Protein AF-A0A225VPN5-F1 (afdb_monomer)

Structure (mmCIF, N/CA/C/O backbone):
data_AF-A0A225VPN5-F1
#
_entry.id   AF-A0A225VPN5-F1
#
loop_
_atom_site.group_PDB
_atom_site.id
_atom_site.type_symbol
_atom_site.label_atom_id
_atom_site.label_alt_id
_atom_site.label_comp_id
_atom_site.label_asym_id
_atom_site.label_entity_id
_atom_site.label_seq_id
_atom_site.pdbx_PDB_ins_code
_atom_site.Cartn_x
_atom_site.Cartn_y
_atom_site.Cartn_z
_atom_site.occupancy
_atom_site.B_iso_or_equiv
_atom_site.auth_seq_id
_atom_site.auth_comp_id
_atom_site.auth_asym_id
_atom_site.auth_atom_id
_atom_site.pdbx_PDB_model_num
ATOM 1 N N . MET A 1 1 ? -68.901 22.346 35.281 1.00 54.69 1 MET A N 1
ATOM 2 C CA . MET A 1 1 ? -67.546 22.766 35.721 1.00 54.69 1 MET A CA 1
ATOM 3 C C . MET A 1 1 ? -66.716 21.660 36.429 1.00 54.69 1 MET A C 1
ATOM 5 O O . MET A 1 1 ? -65.738 21.981 37.099 1.00 54.69 1 MET A O 1
ATOM 9 N N . ASN A 1 2 ? -67.045 20.359 36.283 1.00 67.38 2 ASN A N 1
ATOM 10 C CA . ASN A 1 2 ? -66.420 19.258 37.059 1.00 67.38 2 ASN A CA 1
ATOM 11 C C . ASN A 1 2 ? -65.664 18.201 36.226 1.00 67.38 2 ASN A C 1
ATOM 13 O O . ASN A 1 2 ? -64.978 17.362 36.797 1.00 67.38 2 ASN A O 1
ATOM 17 N N . ARG A 1 3 ? -65.764 18.232 34.888 1.00 73.19 3 ARG A N 1
ATOM 18 C CA . ARG A 1 3 ? -65.155 17.217 34.005 1.00 73.19 3 ARG A CA 1
ATOM 19 C C . ARG A 1 3 ? -63.634 17.348 33.899 1.00 73.19 3 ARG A C 1
ATOM 21 O O . ARG A 1 3 ? -62.951 16.344 34.029 1.00 73.19 3 ARG A O 1
ATOM 28 N N . ALA A 1 4 ? -63.124 18.572 33.747 1.00 78.75 4 ALA A N 1
ATOM 29 C CA . ALA A 1 4 ? -61.684 18.848 33.705 1.00 78.75 4 ALA A CA 1
ATOM 30 C C . ALA A 1 4 ? -60.992 18.426 35.014 1.00 78.75 4 ALA A C 1
ATOM 32 O O . ALA A 1 4 ? -60.060 17.634 34.998 1.00 78.75 4 ALA A O 1
ATOM 33 N N . ARG A 1 5 ? -61.573 18.806 36.160 1.00 79.94 5 ARG A N 1
ATOM 34 C CA . ARG A 1 5 ? -61.095 18.389 37.490 1.00 79.94 5 ARG A CA 1
ATOM 35 C C . ARG A 1 5 ? -61.139 16.873 37.711 1.00 79.94 5 ARG A C 1
ATOM 37 O O . ARG A 1 5 ? -60.324 16.339 38.453 1.00 79.94 5 ARG A O 1
ATOM 44 N N . ALA A 1 6 ? -62.096 16.167 37.110 1.00 80.62 6 ALA A N 1
ATOM 45 C CA . ALA A 1 6 ? -62.159 14.708 37.183 1.00 80.62 6 ALA A CA 1
ATOM 46 C C . ALA A 1 6 ? -61.133 14.025 36.260 1.00 80.62 6 ALA A C 1
ATOM 48 O O . ALA A 1 6 ? -60.630 12.961 36.614 1.00 80.62 6 ALA A O 1
ATOM 49 N N . ALA A 1 7 ? -60.815 14.625 35.108 1.00 82.25 7 ALA A N 1
ATOM 50 C CA . ALA A 1 7 ? -59.779 14.143 34.196 1.00 82.25 7 ALA A CA 1
ATOM 51 C C . ALA A 1 7 ? -58.379 14.296 34.812 1.00 82.25 7 ALA A C 1
ATOM 53 O O . ALA A 1 7 ? -57.661 13.307 34.913 1.00 82.25 7 ALA A O 1
ATOM 54 N N . GLU A 1 8 ? -58.061 15.471 35.361 1.00 84.00 8 GLU A N 1
ATOM 55 C CA . GLU A 1 8 ? -56.793 15.725 36.064 1.00 84.00 8 GLU A CA 1
ATOM 56 C C . GLU A 1 8 ? -56.572 14.752 37.229 1.00 84.00 8 GLU A C 1
ATOM 58 O O . GLU A 1 8 ? -55.483 14.215 37.417 1.00 84.00 8 GLU A O 1
ATOM 63 N N . ARG A 1 9 ? -57.622 14.459 38.009 1.00 88.50 9 ARG A N 1
ATOM 64 C CA . ARG A 1 9 ? -57.538 13.481 39.106 1.00 88.50 9 ARG A CA 1
ATOM 65 C C . ARG A 1 9 ? -57.259 12.065 38.608 1.00 88.50 9 ARG A C 1
ATOM 67 O O . ARG A 1 9 ? -56.514 11.346 39.264 1.00 88.50 9 ARG A O 1
ATOM 74 N N . LYS A 1 10 ? -57.840 11.664 37.473 1.00 88.56 10 LYS A N 1
ATOM 75 C CA . LYS A 1 10 ? -57.565 10.356 36.860 1.00 88.56 10 LYS A CA 1
ATOM 76 C C . LYS A 1 10 ? -56.132 10.279 36.349 1.00 88.56 10 LYS A C 1
ATOM 78 O O . LYS A 1 10 ? -55.459 9.298 36.631 1.00 88.56 10 LYS A O 1
ATOM 83 N N . GLU A 1 11 ? -55.643 11.315 35.677 1.00 89.31 11 GLU A N 1
ATOM 84 C CA . GLU A 1 11 ? -54.251 11.375 35.220 1.00 89.31 11 GLU A CA 1
ATOM 85 C C . GLU A 1 11 ? -53.274 11.302 36.401 1.00 89.31 11 GLU A C 1
ATOM 87 O O . GLU A 1 11 ? -52.380 10.456 36.413 1.00 89.31 11 GLU A O 1
ATOM 92 N N . LEU A 1 12 ? -53.507 12.080 37.463 1.00 92.12 12 LEU A N 1
ATOM 93 C CA . LEU A 1 12 ? -52.702 12.017 38.687 1.00 92.12 12 LEU A CA 1
ATOM 94 C C . LEU A 1 12 ? -52.727 10.635 39.349 1.00 92.12 12 LEU A C 1
ATOM 96 O O . LEU A 1 12 ? -51.707 10.198 39.882 1.00 92.12 12 LEU A O 1
ATOM 100 N N . GLN A 1 13 ? -53.864 9.939 39.309 1.00 91.12 13 GLN A N 1
ATOM 101 C CA . GLN A 1 13 ? -53.982 8.571 39.809 1.00 91.12 13 GLN A CA 1
ATOM 102 C C . GLN A 1 13 ? -53.136 7.604 38.971 1.00 91.12 13 GLN A C 1
ATOM 104 O O . GLN A 1 13 ? -52.324 6.871 39.530 1.00 91.12 13 GLN A O 1
ATOM 109 N N . THR A 1 14 ? -53.240 7.673 37.640 1.00 91.75 14 THR A N 1
ATOM 110 C CA . THR A 1 14 ? -52.448 6.819 36.738 1.00 91.75 14 THR A CA 1
ATOM 111 C C . THR A 1 14 ? -50.947 7.053 36.893 1.00 91.75 14 THR A C 1
ATOM 113 O O . THR A 1 14 ? -50.171 6.102 36.936 1.00 91.75 14 THR A O 1
ATOM 116 N N . LEU A 1 15 ? -50.520 8.307 37.057 1.00 91.62 15 LEU A N 1
ATOM 117 C CA . LEU A 1 15 ? -49.118 8.642 37.296 1.00 91.62 15 LEU A CA 1
ATOM 118 C C . LEU A 1 15 ? -48.648 8.113 38.655 1.00 91.62 15 LEU A C 1
ATOM 120 O O . LEU A 1 15 ? -47.563 7.540 38.749 1.00 91.62 15 LEU A O 1
ATOM 124 N N . ARG A 1 16 ? -49.478 8.224 39.702 1.00 93.75 16 ARG A N 1
ATOM 125 C CA . ARG A 1 16 ? -49.187 7.637 41.021 1.00 93.75 16 ARG A CA 1
ATOM 126 C C . ARG A 1 16 ? -49.030 6.124 40.973 1.00 93.75 16 ARG A C 1
ATOM 128 O O . ARG A 1 16 ? -48.176 5.596 41.675 1.00 93.75 16 ARG A O 1
ATOM 135 N N . GLU A 1 17 ? -49.821 5.446 40.153 1.00 91.81 17 GLU A N 1
ATOM 136 C CA . GLU A 1 17 ? -49.745 3.996 39.961 1.00 91.81 17 GLU A CA 1
ATOM 137 C C . GLU A 1 17 ? -48.486 3.578 39.178 1.00 91.81 17 GLU A C 1
ATOM 139 O O . GLU A 1 17 ? -47.929 2.508 39.425 1.00 91.81 17 GLU A O 1
ATOM 144 N N . GLN A 1 18 ? -47.969 4.436 38.292 1.00 95.06 18 GLN A N 1
ATOM 145 C CA . GLN A 1 18 ? -46.751 4.167 37.517 1.00 95.06 18 GLN A CA 1
ATOM 146 C C . GLN A 1 18 ? -45.450 4.364 38.312 1.00 95.06 18 GLN A C 1
ATOM 148 O O . GLN A 1 18 ? -44.481 3.632 38.088 1.00 95.06 18 GLN A O 1
ATOM 153 N N . ILE A 1 19 ? -45.412 5.309 39.258 1.00 94.75 19 ILE A N 1
ATOM 154 C CA . ILE A 1 19 ? -44.236 5.590 40.106 1.00 94.75 19 ILE A CA 1
ATOM 155 C C . ILE A 1 19 ? -43.644 4.329 40.773 1.00 94.75 19 ILE A C 1
ATOM 157 O O . ILE A 1 19 ? -42.438 4.111 40.629 1.00 94.75 19 ILE A O 1
ATOM 161 N N . PRO A 1 20 ? -44.417 3.465 41.463 1.00 94.50 20 PRO A N 1
ATOM 162 C CA . PRO A 1 20 ? -43.861 2.281 42.120 1.00 94.50 20 PRO A CA 1
ATOM 163 C C . PRO A 1 20 ? -43.332 1.243 41.123 1.00 94.50 20 PRO A C 1
ATOM 165 O O . PRO A 1 20 ? -42.319 0.594 41.392 1.00 94.50 20 PRO A O 1
ATOM 168 N N . HIS A 1 21 ? -43.957 1.107 39.948 1.00 92.69 21 HIS A N 1
ATOM 169 C CA . HIS A 1 21 ? -43.452 0.234 38.887 1.00 92.69 21 HIS A CA 1
ATOM 170 C C . HIS A 1 21 ? -42.100 0.732 38.356 1.00 92.69 21 HIS A C 1
ATOM 172 O O . HIS A 1 21 ? -41.151 -0.046 38.229 1.00 92.69 21 HIS A O 1
ATOM 178 N N . LEU A 1 22 ? -41.985 2.037 38.094 1.00 94.25 22 LEU A N 1
ATOM 179 C CA . LEU A 1 22 ? -40.737 2.654 37.647 1.00 94.25 22 LEU A CA 1
ATOM 180 C C . LEU A 1 22 ? -39.644 2.565 38.716 1.00 94.25 22 LEU A C 1
ATOM 182 O O . LEU A 1 22 ? -38.516 2.211 38.388 1.00 94.25 22 LEU A O 1
ATOM 186 N N . GLN A 1 23 ? -39.972 2.783 39.993 1.00 95.56 23 GLN A N 1
ATOM 187 C CA . GLN A 1 23 ? -39.029 2.596 41.102 1.00 95.56 23 GLN A CA 1
ATOM 188 C C . GLN A 1 23 ? -38.549 1.148 41.224 1.00 95.56 23 GLN A C 1
ATOM 190 O O . GLN A 1 23 ? -37.360 0.915 41.442 1.00 95.56 23 GLN A O 1
ATOM 195 N N . LYS A 1 24 ? -39.443 0.165 41.061 1.00 95.44 24 LYS A N 1
ATOM 196 C CA . LYS A 1 24 ? -39.071 -1.256 41.076 1.00 95.44 24 LYS A CA 1
ATOM 197 C C . LYS A 1 24 ? -38.137 -1.594 39.915 1.00 95.44 24 LYS A C 1
ATOM 199 O O . LYS A 1 24 ? -37.142 -2.282 40.122 1.00 95.44 24 LYS A O 1
ATOM 204 N N . ARG A 1 25 ? -38.428 -1.081 38.718 1.00 94.25 25 ARG A N 1
ATOM 205 C CA . ARG A 1 25 ? -37.590 -1.269 37.527 1.00 94.25 25 ARG A CA 1
ATOM 206 C C . ARG A 1 25 ? -36.220 -0.607 37.682 1.00 94.25 25 ARG A C 1
ATOM 208 O O . ARG A 1 25 ? -35.219 -1.228 37.352 1.00 94.25 25 ARG A O 1
ATOM 215 N N . LEU A 1 26 ? -36.165 0.592 38.261 1.00 93.69 26 LEU A N 1
ATOM 216 C CA . LEU A 1 26 ? -34.910 1.270 38.591 1.00 93.69 26 LEU A CA 1
ATOM 217 C C . LEU A 1 26 ? -34.076 0.478 39.599 1.00 93.69 26 LEU A C 1
ATOM 219 O O . LEU A 1 26 ? -32.898 0.252 39.351 1.00 93.69 26 LEU A O 1
ATOM 223 N N . LYS A 1 27 ? -34.683 -0.002 40.692 1.00 94.50 27 LYS A N 1
ATOM 224 C CA . LYS A 1 27 ? -33.990 -0.851 41.676 1.00 94.50 27 LYS A CA 1
ATOM 225 C C . LYS A 1 27 ? -33.457 -2.139 41.055 1.00 94.50 27 LYS A C 1
ATOM 227 O O . LYS A 1 27 ? -32.350 -2.547 41.375 1.00 94.50 27 LYS A O 1
ATOM 232 N N . MET A 1 28 ? -34.229 -2.762 40.168 1.00 91.88 28 MET A N 1
ATOM 233 C CA . MET A 1 28 ? -33.809 -3.973 39.463 1.00 91.88 28 MET A CA 1
ATOM 234 C C . MET A 1 28 ? -32.595 -3.698 38.567 1.00 91.88 28 MET A C 1
ATOM 236 O O . MET A 1 28 ? -31.601 -4.406 38.665 1.00 91.88 28 MET A O 1
ATOM 240 N N . MET A 1 29 ? -32.634 -2.617 37.781 1.00 86.31 29 MET A N 1
ATOM 241 C CA . MET A 1 29 ? -31.504 -2.204 36.942 1.00 86.31 29 MET A CA 1
ATOM 242 C C . MET A 1 29 ? -30.271 -1.811 37.766 1.00 86.31 29 MET A C 1
ATOM 244 O O . MET A 1 29 ? -29.155 -2.141 37.388 1.00 86.31 29 MET A O 1
ATOM 248 N N . GLN A 1 30 ? -30.449 -1.137 38.906 1.00 84.75 30 GLN A N 1
ATOM 249 C CA . GLN A 1 30 ? -29.345 -0.794 39.809 1.00 84.75 30 GLN A CA 1
ATOM 250 C C . GLN A 1 30 ? -28.693 -2.044 40.409 1.00 84.75 30 GLN A C 1
ATOM 252 O O . GLN A 1 30 ? -27.472 -2.138 40.426 1.00 84.75 30 GLN A O 1
ATOM 257 N N . GLN A 1 31 ? -29.488 -3.033 40.823 1.00 84.50 31 GLN A N 1
ATOM 258 C CA . GLN A 1 31 ? -28.972 -4.316 41.309 1.00 84.50 31 GLN A CA 1
ATOM 259 C C . GLN A 1 31 ? -28.273 -5.121 40.209 1.00 84.50 31 GLN A C 1
ATOM 261 O O . GLN A 1 31 ? -27.317 -5.835 40.489 1.00 84.50 31 GL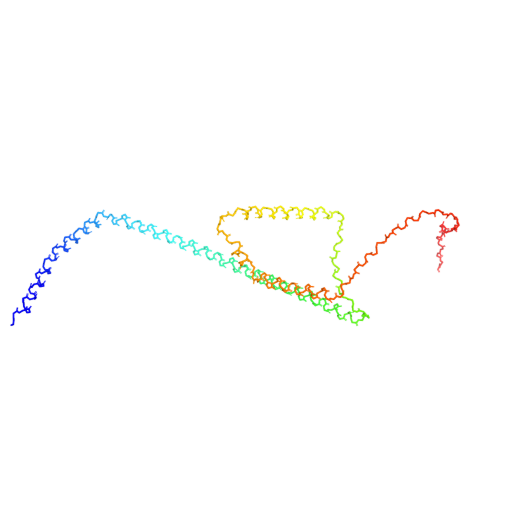N A O 1
ATOM 266 N N . GLU A 1 32 ? -28.732 -5.038 38.959 1.00 80.94 32 GLU A N 1
ATOM 267 C CA . GLU A 1 32 ? -28.019 -5.626 37.820 1.00 80.94 32 GLU A CA 1
ATOM 268 C C . GLU A 1 32 ? -26.693 -4.909 37.552 1.00 80.94 32 GLU A C 1
ATOM 270 O O . GLU A 1 32 ? -25.685 -5.574 37.334 1.00 80.94 32 GLU A O 1
ATOM 275 N N . MET A 1 33 ? -26.659 -3.578 37.646 1.00 74.94 33 MET A N 1
ATOM 276 C CA . MET A 1 33 ? -25.422 -2.802 37.515 1.00 74.94 33 MET A CA 1
ATOM 277 C C . MET A 1 33 ? -24.433 -3.037 38.663 1.00 74.94 33 MET A C 1
ATOM 279 O O . MET A 1 33 ? -23.239 -3.000 38.411 1.00 74.94 33 MET A O 1
ATOM 283 N N . GLU A 1 34 ? -24.892 -3.299 39.891 1.00 76.56 34 GLU A N 1
ATOM 284 C CA . GLU A 1 34 ? -24.020 -3.696 41.013 1.00 76.56 34 GLU A CA 1
ATOM 285 C C . GLU A 1 34 ? -23.478 -5.125 40.863 1.00 76.56 34 GLU A C 1
ATOM 287 O O . GLU A 1 34 ? -22.381 -5.421 41.329 1.00 76.56 34 GLU A O 1
ATOM 292 N N . LYS A 1 35 ? -24.237 -6.022 40.217 1.00 76.69 35 LYS A N 1
ATOM 293 C CA . LYS A 1 35 ? -23.788 -7.391 39.907 1.00 76.69 35 LYS A CA 1
ATOM 294 C C . LYS A 1 35 ? -22.775 -7.430 38.768 1.00 76.69 35 LYS A C 1
ATOM 296 O O . LYS A 1 35 ? -21.957 -8.346 38.714 1.00 76.69 35 LYS A O 1
ATOM 301 N N . ILE A 1 36 ? -22.854 -6.479 37.842 1.00 74.00 36 ILE A N 1
ATOM 302 C CA . ILE A 1 36 ? -21.830 -6.276 36.825 1.00 74.00 36 ILE A CA 1
ATOM 303 C C . ILE A 1 36 ? -20.643 -5.628 37.533 1.00 74.00 36 ILE A C 1
ATOM 305 O O . ILE A 1 36 ? -20.738 -4.495 37.995 1.00 74.00 36 ILE A O 1
ATOM 309 N N . ASP A 1 37 ? -19.521 -6.340 37.622 1.00 76.50 37 ASP A N 1
ATOM 310 C CA . ASP A 1 37 ? -18.290 -5.769 38.159 1.00 76.50 37 ASP A CA 1
ATOM 311 C C . ASP A 1 37 ? -17.823 -4.623 37.245 1.00 76.50 37 ASP A C 1
ATOM 313 O O . ASP A 1 37 ? -17.147 -4.811 36.230 1.00 76.50 37 ASP A O 1
ATOM 317 N N . MET A 1 38 ? -18.238 -3.408 37.601 1.00 70.94 38 MET A N 1
ATOM 318 C CA . MET A 1 38 ? -17.876 -2.173 36.914 1.00 70.94 38 MET A CA 1
ATOM 319 C C . MET A 1 38 ? -16.356 -1.974 36.889 1.00 70.94 38 MET A C 1
ATOM 321 O O . MET A 1 38 ? -15.854 -1.320 35.975 1.00 70.94 38 MET A O 1
ATOM 325 N N . GLY A 1 39 ? -15.619 -2.563 37.842 1.00 73.12 39 GLY A N 1
ATOM 326 C CA . GLY A 1 39 ? -14.159 -2.587 37.860 1.00 73.12 39 GLY A CA 1
ATOM 327 C C . GLY A 1 39 ? -13.582 -3.458 36.744 1.00 73.12 39 GLY A C 1
ATOM 328 O O . GLY A 1 39 ? -12.737 -2.986 35.980 1.00 73.12 39 GLY A O 1
ATOM 329 N N . ALA A 1 40 ? -14.078 -4.689 36.582 1.00 75.88 40 ALA A N 1
ATOM 330 C CA . ALA A 1 40 ? -13.687 -5.569 35.478 1.00 75.88 40 ALA A CA 1
ATOM 331 C C . ALA A 1 40 ? -14.044 -4.971 34.107 1.00 75.88 40 ALA A C 1
ATOM 333 O O . ALA A 1 40 ? -13.201 -4.952 33.209 1.00 75.88 40 ALA A O 1
ATOM 334 N N . LEU A 1 41 ? -15.244 -4.399 33.962 1.00 75.25 41 LEU A N 1
ATOM 335 C CA . LEU A 1 41 ? -15.689 -3.785 32.706 1.00 75.25 41 LEU A CA 1
ATOM 336 C C . LEU A 1 41 ? -14.872 -2.529 32.348 1.00 75.25 41 LEU A C 1
ATOM 338 O O . LEU A 1 41 ? -14.557 -2.289 31.180 1.00 75.25 41 LEU A O 1
ATOM 342 N N . ALA A 1 42 ? -14.507 -1.717 33.346 1.00 77.31 42 ALA A N 1
ATOM 343 C CA . ALA A 1 42 ? -13.633 -0.562 33.152 1.00 77.31 42 ALA A CA 1
ATOM 344 C C . ALA A 1 42 ? -12.202 -0.985 32.791 1.00 77.31 42 ALA A C 1
ATOM 346 O O . ALA A 1 42 ? -11.59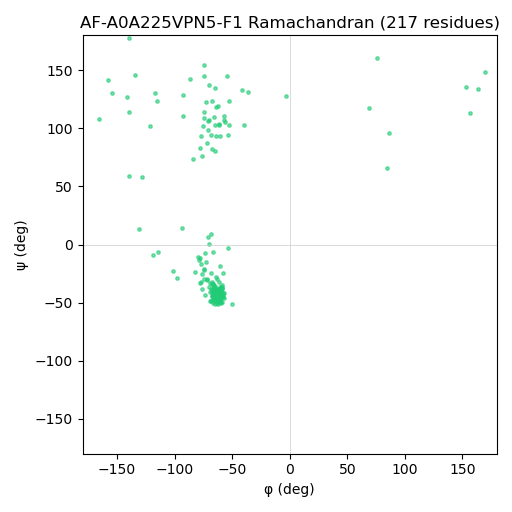3 -0.365 31.921 1.00 77.31 42 ALA A O 1
ATOM 347 N N . SER A 1 43 ? -11.688 -2.056 33.403 1.00 81.12 43 SER A N 1
ATOM 348 C CA . SER A 1 43 ? -10.367 -2.618 33.102 1.00 81.12 43 SER A CA 1
ATOM 349 C C . SER A 1 43 ? -10.296 -3.190 31.680 1.00 81.12 43 SER A C 1
ATOM 351 O O . SER A 1 43 ? -9.373 -2.881 30.927 1.00 81.12 43 SER A O 1
ATOM 353 N N . GLU A 1 44 ? -11.318 -3.931 31.247 1.00 81.75 44 GLU A N 1
ATOM 354 C CA . GLU A 1 44 ? -11.424 -4.450 29.877 1.00 81.75 44 GLU A CA 1
ATOM 355 C C . GLU A 1 44 ? -11.568 -3.317 28.845 1.00 81.75 44 GLU A C 1
ATOM 357 O O . GLU A 1 44 ? -10.903 -3.303 27.801 1.00 81.75 44 GLU A O 1
ATOM 362 N N . ARG A 1 45 ? -12.375 -2.295 29.157 1.00 84.81 45 ARG A N 1
ATOM 363 C CA . ARG A 1 45 ? -12.475 -1.082 28.336 1.00 84.81 45 ARG A CA 1
ATOM 364 C C . ARG A 1 45 ? -11.133 -0.345 28.251 1.00 84.81 45 ARG A C 1
ATOM 366 O O . ARG A 1 45 ? -10.770 0.142 27.185 1.00 84.81 45 ARG A O 1
ATOM 373 N N . GLN A 1 46 ? -10.372 -0.282 29.337 1.00 88.81 46 GLN A N 1
ATOM 374 C CA . GLN A 1 46 ? -9.051 0.339 29.333 1.00 88.81 46 GLN A CA 1
ATOM 375 C C . GLN A 1 46 ? -8.056 -0.464 28.479 1.00 88.81 46 GLN A C 1
ATOM 377 O O . GLN A 1 46 ? -7.363 0.115 27.642 1.00 88.81 46 GLN A O 1
ATOM 382 N N . GLY A 1 47 ? -8.050 -1.795 28.608 1.00 90.38 47 GLY A N 1
ATOM 383 C CA . GLY A 1 47 ? -7.211 -2.684 27.800 1.00 90.38 47 GLY A CA 1
ATOM 384 C C . GLY A 1 47 ? -7.527 -2.608 26.304 1.00 90.38 47 GLY A C 1
ATOM 385 O O . GLY A 1 47 ? -6.619 -2.544 25.472 1.00 90.38 47 GLY A O 1
ATOM 386 N N . THR A 1 48 ? -8.809 -2.524 25.940 1.00 93.19 48 THR A N 1
ATOM 387 C CA . THR A 1 48 ? -9.218 -2.314 24.542 1.00 93.19 48 THR A CA 1
ATOM 388 C C . THR A 1 48 ? -8.775 -0.944 24.024 1.00 93.19 48 THR A C 1
ATOM 390 O O . THR A 1 48 ? -8.206 -0.871 22.936 1.00 93.19 48 THR A O 1
ATOM 393 N N . ILE A 1 49 ? -8.940 0.136 24.797 1.00 94.50 49 ILE A N 1
ATOM 394 C CA . ILE A 1 49 ? -8.455 1.480 24.426 1.00 94.50 49 ILE A CA 1
ATOM 395 C C . ILE A 1 49 ? -6.935 1.488 24.207 1.00 94.50 49 ILE A C 1
ATOM 397 O O . ILE A 1 49 ? -6.445 2.094 23.252 1.00 94.50 49 ILE A O 1
ATOM 401 N N . GLU A 1 50 ? -6.173 0.810 25.062 1.00 94.88 50 GLU A N 1
ATOM 402 C CA . GLU A 1 50 ? -4.721 0.696 24.917 1.00 94.88 50 GLU A CA 1
ATOM 403 C C . GLU A 1 50 ? -4.314 -0.095 23.673 1.00 94.88 50 GLU A C 1
ATOM 405 O O . GLU A 1 50 ? -3.380 0.306 22.973 1.00 94.88 50 GLU A O 1
ATOM 410 N N . LEU A 1 51 ? -5.030 -1.175 23.352 1.00 96.25 51 LEU A N 1
ATOM 411 C CA . LEU A 1 51 ? -4.819 -1.930 22.119 1.00 96.25 51 LEU A CA 1
ATOM 412 C C . LEU A 1 51 ? -5.081 -1.061 20.881 1.00 96.25 51 LEU A C 1
ATOM 414 O O . LEU A 1 51 ? -4.231 -0.997 19.992 1.00 96.25 51 LEU A O 1
ATOM 418 N N . TRP A 1 52 ? -6.201 -0.334 20.846 1.00 97.38 52 TRP A N 1
ATOM 419 C CA . TRP A 1 52 ? -6.516 0.601 19.759 1.00 97.38 52 TRP A CA 1
ATOM 420 C C . TRP A 1 52 ? -5.460 1.695 19.619 1.00 97.38 52 TRP A C 1
ATOM 422 O O . TRP A 1 52 ? -5.054 2.021 18.504 1.00 97.38 52 TRP A O 1
ATOM 432 N N . ARG A 1 53 ? -4.949 2.217 20.740 1.00 97.88 53 ARG A N 1
ATOM 433 C CA . ARG A 1 53 ? -3.850 3.189 20.736 1.00 97.88 53 ARG A CA 1
ATOM 434 C C . ARG A 1 53 ? -2.590 2.600 20.100 1.00 97.88 53 ARG A C 1
ATOM 436 O O . ARG A 1 53 ? -1.991 3.251 19.247 1.00 97.88 53 ARG A O 1
ATOM 443 N N . LYS A 1 54 ? -2.204 1.373 20.469 1.00 97.94 54 LYS A N 1
ATOM 444 C CA . LYS A 1 54 ? -1.049 0.680 19.872 1.00 97.94 54 LYS A CA 1
ATOM 445 C C . LYS A 1 54 ? -1.243 0.468 18.371 1.00 97.94 54 LYS A C 1
ATOM 447 O O . LYS A 1 54 ? -0.359 0.825 17.598 1.00 97.94 54 LYS A O 1
ATOM 452 N N . MET A 1 55 ? -2.411 -0.023 17.950 1.00 97.75 55 MET A N 1
ATOM 453 C CA . MET A 1 55 ? -2.713 -0.218 16.528 1.00 97.75 55 MET A CA 1
ATOM 454 C C . MET A 1 55 ? -2.665 1.093 15.741 1.00 97.75 55 MET A C 1
ATOM 456 O O . MET A 1 55 ? -2.058 1.137 14.674 1.00 97.75 55 MET A O 1
ATOM 460 N N . ALA A 1 56 ? -3.224 2.178 16.282 1.00 97.88 56 ALA A N 1
ATOM 461 C CA . ALA A 1 56 ? -3.187 3.489 15.641 1.00 97.88 56 ALA A CA 1
ATOM 462 C C . ALA A 1 56 ? -1.748 4.004 15.457 1.00 97.88 56 ALA A C 1
ATOM 464 O O . ALA A 1 56 ? -1.417 4.558 14.407 1.00 97.88 56 ALA A O 1
ATOM 465 N N . VAL A 1 57 ? -0.871 3.786 16.444 1.00 97.81 57 VAL A N 1
ATOM 466 C CA . VAL A 1 57 ? 0.556 4.133 16.340 1.00 97.81 57 VAL A CA 1
ATOM 467 C C . VAL A 1 57 ? 1.250 3.287 15.272 1.00 97.81 57 VAL A C 1
ATOM 469 O O . VAL A 1 57 ? 1.921 3.848 14.406 1.00 97.81 57 VAL A O 1
ATOM 472 N N . CYS A 1 58 ? 1.056 1.965 15.281 1.00 97.62 58 CYS A N 1
ATOM 473 C CA . CYS A 1 58 ? 1.630 1.068 14.276 1.00 97.62 58 CYS A CA 1
ATOM 474 C C . CYS A 1 58 ? 1.170 1.432 12.859 1.00 97.62 58 CYS A C 1
ATOM 476 O O . CYS A 1 58 ? 1.989 1.528 11.946 1.00 97.62 58 CYS A O 1
ATOM 478 N N . GLN A 1 59 ? -0.124 1.701 12.678 1.00 97.81 59 GLN A N 1
ATOM 479 C CA . GLN A 1 59 ? -0.681 2.084 11.386 1.00 97.81 59 GLN A CA 1
ATOM 480 C C . GLN A 1 59 ? -0.151 3.440 10.917 1.00 97.81 59 GLN A C 1
ATOM 482 O O . GLN A 1 59 ? 0.206 3.589 9.748 1.00 97.81 59 GLN A O 1
ATOM 487 N N . ARG A 1 60 ? -0.031 4.420 11.821 1.00 97.50 60 ARG A N 1
ATOM 488 C CA . ARG A 1 60 ? 0.583 5.713 11.502 1.00 97.50 60 ARG A CA 1
ATOM 489 C C . ARG A 1 60 ? 2.035 5.545 11.065 1.00 97.50 60 ARG A C 1
ATOM 491 O O . ARG A 1 60 ? 2.420 6.138 10.064 1.00 97.50 60 ARG A O 1
ATOM 498 N N . HIS A 1 61 ? 2.815 4.743 11.786 1.00 98.12 61 HIS A N 1
ATOM 499 C CA . HIS A 1 61 ? 4.214 4.486 11.452 1.00 98.12 61 HIS A CA 1
ATOM 500 C C . HIS A 1 61 ? 4.354 3.790 10.091 1.00 98.12 61 HIS A C 1
ATOM 502 O O . HIS A 1 61 ? 5.120 4.248 9.247 1.00 98.12 61 HIS A O 1
ATOM 508 N N . SER A 1 62 ? 3.553 2.749 9.842 1.00 97.12 62 SER A N 1
ATOM 509 C CA . SER A 1 62 ? 3.508 2.054 8.551 1.00 97.12 62 SER A CA 1
ATOM 510 C C . SER A 1 62 ? 3.155 3.006 7.405 1.00 97.12 62 SER A C 1
ATOM 512 O O . SER A 1 62 ? 3.833 3.000 6.378 1.00 97.12 62 SER A O 1
ATOM 514 N N . ARG A 1 63 ? 2.164 3.887 7.605 1.00 98.12 63 ARG A N 1
ATOM 515 C CA . ARG A 1 63 ? 1.800 4.917 6.627 1.00 98.12 63 ARG A CA 1
ATOM 516 C C . ARG A 1 63 ? 2.962 5.866 6.348 1.00 98.12 63 ARG A C 1
ATOM 518 O O . ARG A 1 63 ? 3.283 6.079 5.188 1.00 98.12 63 ARG A O 1
ATOM 525 N N . THR A 1 64 ? 3.609 6.404 7.381 1.00 97.69 64 THR A N 1
ATOM 526 C CA . THR A 1 64 ? 4.744 7.323 7.203 1.00 97.69 64 THR A CA 1
ATOM 527 C C . THR A 1 64 ? 5.907 6.652 6.474 1.00 97.69 64 THR A C 1
ATOM 529 O O . THR A 1 64 ? 6.495 7.266 5.590 1.00 97.69 64 THR A O 1
ATOM 532 N N . ASN A 1 65 ? 6.201 5.385 6.775 1.00 97.81 65 ASN A N 1
ATOM 533 C CA . ASN A 1 65 ? 7.238 4.638 6.066 1.00 97.81 65 ASN A CA 1
ATOM 534 C C . ASN A 1 65 ? 6.882 4.448 4.580 1.00 97.81 65 ASN A C 1
ATOM 536 O O . ASN A 1 65 ? 7.696 4.704 3.699 1.00 97.81 65 ASN A O 1
ATOM 540 N N . ALA A 1 66 ? 5.631 4.079 4.286 1.00 96.75 66 ALA A N 1
ATOM 541 C CA . ALA A 1 66 ? 5.151 3.947 2.912 1.00 96.75 66 ALA A CA 1
ATOM 542 C C . ALA A 1 66 ? 5.138 5.289 2.154 1.00 96.75 66 ALA A C 1
ATOM 544 O O . ALA A 1 66 ? 5.406 5.324 0.956 1.00 96.75 66 ALA A O 1
ATOM 545 N N . GLU A 1 67 ? 4.832 6.399 2.829 1.00 97.50 67 GLU A N 1
ATOM 546 C CA . GLU A 1 67 ? 4.892 7.750 2.258 1.00 97.50 67 GLU A CA 1
ATOM 547 C C . GLU A 1 67 ? 6.335 8.145 1.909 1.00 97.50 67 GLU A C 1
ATOM 549 O O . GLU A 1 67 ? 6.573 8.669 0.821 1.00 97.50 67 GLU A O 1
ATOM 554 N N . GLN A 1 68 ? 7.299 7.840 2.782 1.00 98.06 68 GLN A N 1
ATOM 555 C CA . GLN A 1 68 ? 8.723 8.087 2.534 1.00 98.06 68 GLN A CA 1
ATOM 556 C C . GLN A 1 68 ? 9.255 7.261 1.357 1.00 98.06 68 GLN A C 1
ATOM 558 O O . GLN A 1 68 ? 9.909 7.810 0.475 1.00 98.06 68 GLN A O 1
ATOM 563 N N . GLU A 1 69 ? 8.947 5.965 1.300 1.00 97.06 69 GLU A N 1
ATOM 564 C CA . GLU A 1 69 ? 9.358 5.106 0.183 1.00 97.06 69 GLU A CA 1
ATOM 565 C C . GLU A 1 69 ? 8.709 5.540 -1.137 1.00 97.06 69 GLU A C 1
ATOM 567 O O . GLU A 1 69 ? 9.388 5.659 -2.154 1.00 97.06 69 GLU A O 1
ATOM 572 N N . ASN A 1 70 ? 7.416 5.880 -1.131 1.00 97.81 70 ASN A N 1
ATOM 573 C CA . ASN A 1 70 ? 6.758 6.426 -2.319 1.00 97.81 70 ASN A CA 1
ATOM 574 C C . ASN A 1 70 ? 7.392 7.736 -2.792 1.00 97.81 70 ASN A C 1
ATOM 576 O O . ASN A 1 70 ? 7.452 7.980 -3.997 1.00 97.81 70 ASN A O 1
ATOM 580 N N . HIS A 1 71 ? 7.840 8.588 -1.870 1.00 98.06 71 HIS A N 1
ATOM 581 C CA . HIS A 1 71 ? 8.542 9.812 -2.228 1.00 98.06 71 HIS A CA 1
ATOM 582 C C . HIS A 1 71 ? 9.860 9.498 -2.948 1.00 98.06 71 HIS A C 1
ATOM 584 O O . HIS A 1 71 ? 10.044 9.960 -4.072 1.00 98.06 71 HIS A O 1
ATOM 590 N N . LYS A 1 72 ? 10.692 8.613 -2.379 1.00 98.31 72 LYS A N 1
ATOM 591 C CA . LYS A 1 72 ? 11.950 8.161 -3.000 1.00 98.31 72 LYS A CA 1
ATOM 592 C C . LYS A 1 72 ? 11.725 7.541 -4.381 1.00 98.31 72 LYS A C 1
ATOM 594 O O . LYS A 1 72 ? 12.416 7.875 -5.336 1.00 98.31 72 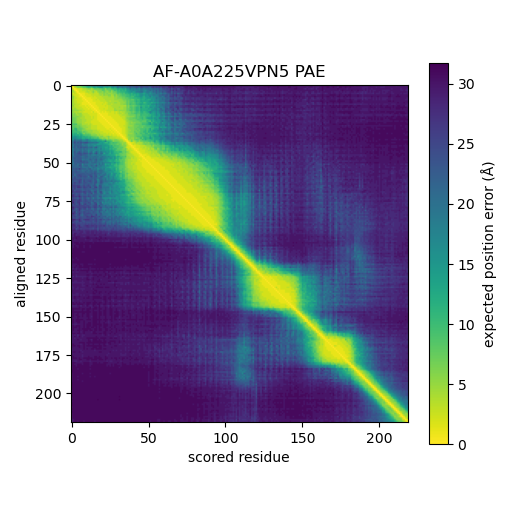LYS A O 1
ATOM 599 N N . LEU A 1 73 ? 10.726 6.666 -4.516 1.00 98.38 73 LEU A N 1
ATOM 600 C CA . LEU A 1 73 ? 10.398 6.033 -5.797 1.00 98.38 73 LEU A CA 1
ATOM 601 C C . LEU A 1 73 ? 9.970 7.059 -6.851 1.00 98.38 73 LEU A C 1
ATOM 603 O O . LEU A 1 73 ? 10.342 6.936 -8.014 1.00 98.38 7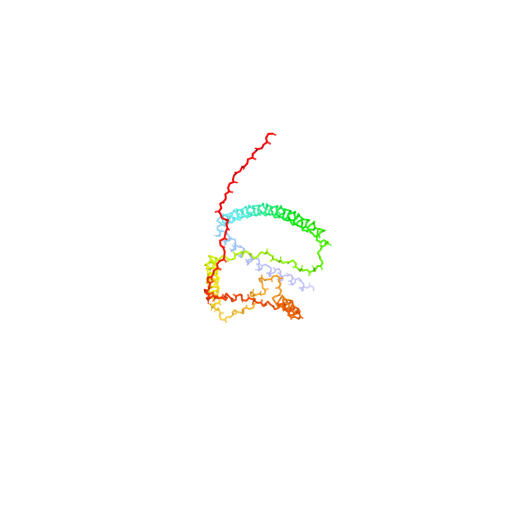3 LEU A O 1
ATOM 607 N N . ARG A 1 74 ? 9.211 8.090 -6.463 1.00 98.12 74 ARG A N 1
ATOM 608 C CA . ARG A 1 74 ? 8.823 9.172 -7.382 1.00 98.12 74 ARG A CA 1
ATOM 609 C C . ARG A 1 74 ? 10.017 10.000 -7.838 1.00 98.12 74 ARG A C 1
ATOM 611 O O . ARG A 1 74 ? 10.016 10.449 -8.981 1.00 98.12 74 ARG A O 1
ATOM 618 N N . GLU A 1 75 ? 10.999 10.224 -6.972 1.00 98.06 75 GLU A N 1
ATOM 619 C CA . GLU A 1 75 ? 12.247 10.898 -7.344 1.00 98.06 75 GLU A CA 1
ATOM 620 C C . GLU A 1 75 ? 13.055 10.046 -8.321 1.00 98.06 75 GLU A C 1
ATOM 622 O O . GLU A 1 75 ? 13.337 10.515 -9.418 1.00 98.06 75 GLU A O 1
ATOM 627 N N . LEU A 1 76 ? 13.276 8.765 -8.017 1.00 98.25 76 LEU A N 1
ATOM 628 C CA . LEU A 1 76 ? 13.977 7.839 -8.914 1.00 98.25 76 LEU A CA 1
ATOM 629 C C . LEU A 1 76 ? 13.308 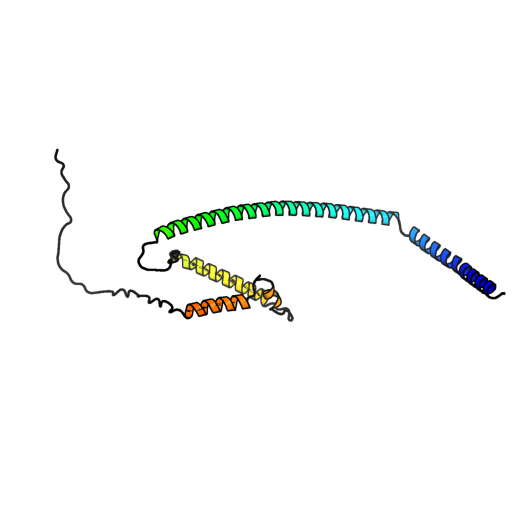7.718 -10.289 1.00 98.25 76 LEU A C 1
ATOM 631 O O . LEU A 1 76 ? 13.983 7.710 -11.316 1.00 98.25 76 LEU A O 1
ATOM 635 N N . VAL A 1 77 ? 11.974 7.643 -10.337 1.00 98.25 77 VAL A N 1
ATOM 636 C CA . VAL A 1 77 ? 11.231 7.619 -11.608 1.00 98.25 77 VAL A CA 1
ATOM 637 C C . VAL A 1 77 ? 11.427 8.919 -12.381 1.00 98.25 77 VAL A C 1
ATOM 639 O O . VAL A 1 77 ? 11.551 8.881 -13.604 1.00 98.25 77 VAL A O 1
ATOM 642 N N . ARG A 1 78 ? 11.457 10.065 -11.694 1.00 97.94 78 ARG A N 1
ATOM 643 C CA . ARG A 1 78 ? 11.700 11.364 -12.326 1.00 97.94 78 ARG A CA 1
ATOM 644 C C . ARG A 1 78 ? 13.107 11.429 -12.908 1.00 97.94 78 ARG A C 1
ATOM 646 O O . ARG A 1 78 ? 13.228 11.700 -14.095 1.00 97.94 78 ARG A O 1
ATOM 653 N N . GLU A 1 79 ? 14.126 11.094 -12.122 1.00 97.56 79 GLU A N 1
ATOM 654 C CA . GLU A 1 79 ? 15.527 11.053 -12.561 1.00 97.56 79 GLU A CA 1
ATOM 655 C C . GLU A 1 79 ? 15.714 10.100 -13.748 1.00 97.56 79 GLU A C 1
ATOM 657 O O . GLU A 1 79 ? 16.325 10.449 -14.756 1.00 97.56 79 GLU A O 1
ATOM 662 N N . HIS A 1 80 ? 15.128 8.902 -13.679 1.00 96.25 80 HIS A N 1
ATOM 663 C CA . HIS A 1 80 ? 15.183 7.942 -14.776 1.00 96.25 80 HIS A CA 1
ATOM 664 C C . HIS A 1 80 ? 14.505 8.473 -16.046 1.00 96.25 80 HIS A C 1
ATOM 666 O O . HIS A 1 80 ? 15.021 8.283 -17.148 1.00 96.25 80 HIS A O 1
ATOM 672 N N . ASN A 1 81 ? 13.360 9.145 -15.910 1.00 96.38 81 ASN A N 1
ATOM 673 C CA . ASN A 1 81 ? 12.649 9.751 -17.031 1.00 96.38 81 ASN A CA 1
ATOM 674 C C . ASN A 1 81 ? 13.457 10.910 -17.637 1.00 96.38 81 ASN A C 1
ATOM 676 O O . ASN A 1 81 ? 13.593 10.983 -18.854 1.00 96.38 81 ASN A O 1
ATOM 680 N N . GLU A 1 82 ? 14.070 11.760 -16.810 1.00 97.25 82 GLU A N 1
ATOM 681 C CA . GLU A 1 82 ? 14.975 12.829 -17.251 1.00 97.25 82 GLU A CA 1
ATOM 682 C C . GLU A 1 82 ? 16.166 12.269 -18.041 1.00 97.25 82 GLU A C 1
ATOM 684 O O . GLU A 1 82 ? 16.413 12.702 -19.167 1.00 97.25 82 GLU A O 1
ATOM 689 N N . LEU A 1 83 ? 16.844 11.244 -17.514 1.00 96.75 83 LEU A N 1
ATOM 690 C CA . LEU A 1 83 ? 17.945 10.567 -18.206 1.00 96.75 83 LEU A CA 1
ATOM 691 C C . LEU A 1 83 ? 17.490 9.905 -19.508 1.00 96.75 83 LEU A C 1
ATOM 693 O O . LEU A 1 83 ? 18.173 9.992 -20.527 1.00 96.75 83 LEU A O 1
ATOM 697 N N . THR A 1 84 ? 16.332 9.248 -19.494 1.00 93.62 84 THR A N 1
ATOM 698 C CA . THR A 1 84 ? 15.781 8.592 -20.684 1.00 93.62 84 THR A CA 1
ATOM 699 C C . THR A 1 84 ? 15.436 9.619 -21.755 1.00 93.62 84 THR A C 1
ATOM 701 O O . THR A 1 84 ? 15.820 9.434 -22.905 1.00 93.62 84 THR A O 1
ATOM 704 N N . ASN A 1 85 ? 14.789 10.729 -21.394 1.00 95.94 85 ASN A N 1
ATOM 705 C CA . ASN A 1 85 ? 14.486 11.810 -22.329 1.00 95.94 85 ASN A CA 1
ATOM 706 C C . ASN A 1 85 ? 15.754 12.442 -22.897 1.00 95.94 85 ASN A C 1
ATOM 708 O O . ASN A 1 85 ? 15.816 12.658 -24.104 1.00 95.94 85 ASN A O 1
ATOM 712 N N . LEU A 1 86 ? 16.773 12.687 -22.068 1.00 96.00 86 LEU A N 1
ATOM 713 C CA . LEU A 1 86 ? 18.056 13.206 -22.539 1.00 96.00 86 LEU A CA 1
ATOM 714 C C . LEU A 1 86 ? 18.710 12.239 -23.535 1.00 96.00 86 LEU A C 1
ATOM 716 O O . LEU A 1 86 ? 19.120 12.652 -24.617 1.00 96.00 86 LEU A O 1
ATOM 720 N N . ASN A 1 87 ? 18.755 10.946 -23.210 1.00 94.31 87 ASN A N 1
ATOM 721 C CA . ASN A 1 87 ? 19.308 9.921 -24.096 1.00 94.31 87 ASN A CA 1
ATOM 722 C C . ASN A 1 87 ? 18.531 9.824 -25.414 1.00 94.31 87 ASN A C 1
ATOM 724 O O . ASN A 1 87 ? 19.136 9.741 -26.482 1.00 94.31 87 ASN A O 1
ATOM 728 N N . LEU A 1 88 ? 17.198 9.869 -25.356 1.00 94.69 88 LEU A N 1
ATOM 729 C CA . LEU A 1 88 ? 16.353 9.892 -26.547 1.00 94.69 88 LEU A CA 1
ATOM 730 C C . LEU A 1 88 ? 16.606 11.151 -27.379 1.00 94.69 88 LEU A C 1
ATOM 732 O O . LEU A 1 88 ? 16.726 11.053 -28.595 1.00 94.69 88 LEU A O 1
ATOM 736 N N . GLN A 1 89 ? 16.743 12.317 -26.750 1.00 93.06 89 GLN A N 1
ATOM 737 C CA . GLN A 1 89 ? 17.041 13.566 -27.442 1.00 93.06 89 GLN A CA 1
ATOM 738 C C . GLN A 1 89 ? 18.409 13.514 -28.137 1.00 93.06 89 GLN A C 1
ATOM 740 O O . GLN A 1 89 ? 18.497 13.864 -29.312 1.00 93.06 89 GLN A O 1
ATOM 745 N N . LEU A 1 90 ? 19.451 13.024 -27.459 1.00 92.44 90 LEU A N 1
ATOM 746 C CA . LEU A 1 90 ? 20.786 12.834 -28.039 1.00 92.44 90 LEU A CA 1
ATOM 747 C C . LEU A 1 90 ? 20.762 11.845 -29.210 1.00 92.44 90 LEU A C 1
ATOM 749 O O . LEU A 1 90 ? 21.363 12.095 -30.256 1.00 92.44 90 LEU A O 1
ATOM 753 N N . PHE A 1 91 ? 20.032 10.740 -29.065 1.00 89.38 91 PHE A N 1
ATOM 754 C CA . PHE A 1 91 ? 19.852 9.761 -30.132 1.00 89.38 91 PHE A CA 1
ATOM 755 C C . PHE A 1 91 ? 19.138 10.371 -31.346 1.00 89.38 91 PHE A C 1
ATOM 757 O O . PHE A 1 91 ? 19.596 10.208 -32.477 1.00 89.38 91 PHE A O 1
ATOM 764 N N . LEU A 1 92 ? 18.060 11.128 -31.124 1.00 87.31 92 LEU A N 1
ATOM 765 C CA . LEU A 1 92 ? 17.325 11.806 -32.192 1.00 87.31 92 LEU A CA 1
ATOM 766 C C . LEU A 1 92 ? 18.178 12.870 -32.892 1.00 87.31 92 LEU A C 1
ATOM 768 O O . LEU A 1 92 ? 18.179 12.907 -34.118 1.00 87.31 92 LEU A O 1
ATOM 772 N N . GLN A 1 93 ? 18.948 13.674 -32.154 1.00 84.00 93 GLN A N 1
ATOM 773 C CA . GLN A 1 93 ? 19.887 14.645 -32.735 1.00 84.00 93 GLN A CA 1
ATOM 774 C C . GLN A 1 93 ? 20.975 13.961 -33.571 1.00 84.00 93 GLN A C 1
ATOM 776 O O . GLN A 1 93 ? 21.297 14.423 -34.663 1.00 84.00 93 GLN A O 1
ATOM 781 N N . THR A 1 94 ? 21.499 12.827 -33.099 1.00 78.81 94 THR A N 1
ATOM 782 C CA . THR A 1 94 ? 22.493 12.029 -33.834 1.00 78.81 94 THR A CA 1
ATOM 783 C C . THR A 1 94 ? 21.909 11.493 -35.144 1.00 78.81 94 THR A C 1
ATOM 785 O O . THR A 1 94 ? 22.561 11.552 -36.184 1.00 78.81 94 THR A O 1
ATOM 788 N N . ILE A 1 95 ? 20.660 11.016 -35.127 1.00 69.50 95 ILE A N 1
ATOM 789 C CA . ILE A 1 95 ? 19.959 10.574 -36.340 1.00 69.50 95 ILE A CA 1
ATOM 790 C C . ILE A 1 95 ? 19.681 11.755 -37.273 1.00 69.50 95 ILE A C 1
ATOM 792 O O . ILE A 1 95 ? 19.866 11.620 -38.478 1.00 69.50 95 ILE A O 1
ATOM 796 N N . GLN A 1 96 ? 19.263 12.906 -36.749 1.00 62.97 96 GLN A N 1
ATOM 797 C CA . GLN A 1 96 ? 18.932 14.082 -37.555 1.00 62.97 96 GLN A CA 1
ATOM 798 C C . GLN A 1 96 ? 20.172 14.654 -38.263 1.00 62.97 96 GLN A C 1
ATOM 800 O O . GLN A 1 96 ? 20.115 14.906 -39.464 1.00 62.97 96 GLN A O 1
ATOM 805 N N . GLY A 1 97 ? 21.323 14.717 -37.581 1.00 57.31 97 GLY A N 1
ATOM 806 C CA . GLY A 1 97 ? 22.605 15.065 -38.208 1.00 57.31 97 GLY A CA 1
ATOM 807 C C . GLY A 1 97 ? 23.053 14.056 -39.275 1.00 57.31 97 GLY A C 1
ATOM 808 O O . GLY A 1 97 ? 23.683 14.431 -40.263 1.00 57.31 97 GLY A O 1
ATOM 809 N N . HIS A 1 98 ? 22.669 12.784 -39.129 1.00 53.38 98 HIS A N 1
ATOM 810 C CA . HIS A 1 98 ? 22.908 11.756 -40.142 1.00 53.38 98 HIS A CA 1
ATOM 811 C C . HIS A 1 98 ? 21.947 11.864 -41.341 1.00 53.38 98 HIS A C 1
ATOM 813 O O . HIS A 1 98 ? 22.300 11.426 -42.432 1.00 53.38 98 HIS A O 1
ATOM 819 N N . VAL A 1 99 ? 20.752 12.444 -41.165 1.00 50.06 99 VAL A N 1
ATOM 820 C CA . VAL A 1 99 ? 19.757 12.675 -42.231 1.00 50.06 99 VAL A CA 1
ATOM 821 C C . VAL A 1 99 ? 20.146 13.856 -43.122 1.00 50.06 99 VAL A C 1
ATOM 823 O O . VAL A 1 99 ? 20.013 13.745 -44.338 1.00 50.06 99 VAL A O 1
ATOM 826 N N . GLU A 1 100 ? 20.707 14.934 -42.567 1.00 51.28 100 GLU A N 1
ATOM 827 C CA . GLU A 1 100 ? 21.214 16.073 -43.359 1.00 51.28 100 GLU A CA 1
ATOM 828 C C . GLU A 1 100 ? 22.394 15.672 -44.268 1.00 51.28 100 GLU A C 1
ATOM 830 O O . GLU A 1 100 ? 22.556 16.197 -45.367 1.00 51.28 100 GLU A O 1
ATOM 835 N N . THR A 1 101 ? 23.177 14.657 -43.884 1.00 49.19 101 THR A N 1
ATOM 836 C CA . THR A 1 101 ? 24.232 14.082 -44.742 1.00 49.19 101 THR A CA 1
ATOM 837 C C . THR A 1 101 ? 23.702 13.134 -45.829 1.00 49.19 101 THR A C 1
ATOM 839 O O . THR A 1 101 ? 24.447 12.779 -46.743 1.00 49.19 101 THR A O 1
ATOM 842 N N . ILE A 1 102 ? 22.425 12.731 -45.777 1.00 51.69 102 ILE A N 1
ATOM 843 C CA . ILE A 1 102 ? 21.774 11.829 -46.749 1.00 51.69 102 ILE A CA 1
ATOM 844 C C . ILE A 1 102 ? 21.061 12.627 -47.869 1.00 51.69 102 ILE A C 1
ATOM 846 O O . ILE A 1 102 ? 20.320 12.068 -48.669 1.00 51.69 102 ILE A O 1
ATOM 850 N N . GLU A 1 103 ? 21.316 13.929 -48.033 1.00 47.84 103 GLU A N 1
ATOM 851 C CA . GLU A 1 103 ? 20.687 14.724 -49.106 1.00 47.84 103 GLU A CA 1
ATOM 852 C C . GLU A 1 103 ? 21.155 14.408 -50.546 1.00 47.84 103 GLU A C 1
ATOM 854 O O . GLU A 1 103 ? 20.654 15.002 -51.500 1.00 47.84 103 GLU A O 1
ATOM 859 N N . ARG A 1 104 ? 22.069 13.454 -50.783 1.00 49.72 104 ARG A N 1
ATOM 860 C CA . ARG A 1 104 ? 22.491 13.096 -52.156 1.00 49.72 104 ARG A CA 1
ATOM 861 C C . ARG A 1 104 ? 22.674 11.604 -52.412 1.00 49.72 104 ARG A C 1
ATOM 863 O O . ARG A 1 104 ? 23.733 11.174 -52.863 1.00 49.72 104 ARG A O 1
ATOM 870 N N . LEU A 1 105 ? 21.622 10.810 -52.225 1.00 51.94 105 LEU A N 1
ATOM 871 C CA . LEU A 1 105 ? 21.541 9.489 -52.860 1.00 51.94 105 LEU A CA 1
ATOM 872 C C . LEU A 1 105 ? 20.381 9.445 -53.871 1.00 51.94 105 LEU A C 1
ATOM 874 O O . LEU A 1 105 ? 19.244 9.696 -53.479 1.00 51.94 105 LEU A O 1
ATOM 878 N N . PRO A 1 106 ? 20.622 9.117 -55.162 1.00 50.78 106 PRO A N 1
ATOM 879 C CA . PRO A 1 106 ? 19.611 9.218 -56.226 1.00 50.78 106 PRO A CA 1
ATOM 880 C C . PRO A 1 106 ? 18.439 8.225 -56.150 1.00 50.78 106 PRO A C 1
ATOM 882 O O . PRO A 1 106 ? 17.676 8.132 -57.107 1.00 50.78 106 PRO A O 1
ATOM 885 N N . TYR A 1 107 ? 18.285 7.458 -55.067 1.00 49.94 107 TYR A N 1
ATOM 886 C CA . TYR A 1 107 ? 17.224 6.460 -54.947 1.00 49.94 107 TYR A CA 1
ATOM 887 C C . TYR A 1 107 ? 16.644 6.416 -53.527 1.00 49.94 107 TYR A C 1
ATOM 889 O O . TYR A 1 107 ? 17.397 6.208 -52.574 1.00 49.94 107 TYR A O 1
ATOM 897 N N . PRO A 1 108 ? 15.311 6.537 -53.366 1.00 50.81 108 PRO A N 1
ATOM 898 C CA . PRO A 1 108 ? 14.653 6.418 -52.074 1.00 50.81 108 PRO A CA 1
ATOM 899 C C . PRO A 1 108 ? 14.539 4.933 -51.715 1.00 50.81 108 PRO A C 1
ATOM 901 O O . PRO A 1 108 ? 13.517 4.295 -51.965 1.00 50.81 108 PRO A O 1
ATOM 904 N N . TRP A 1 109 ? 15.602 4.350 -51.160 1.00 46.97 109 TRP A N 1
ATOM 905 C CA . TRP A 1 109 ? 15.510 3.037 -50.521 1.00 46.97 109 TRP A CA 1
ATOM 906 C C . TRP A 1 109 ? 15.229 3.203 -49.025 1.00 46.97 109 TRP A C 1
ATOM 908 O O . TRP A 1 109 ? 15.937 3.950 -48.349 1.00 46.97 109 TRP A O 1
ATOM 918 N N . PRO A 1 110 ? 14.200 2.527 -48.484 1.00 53.41 110 PRO A N 1
ATOM 919 C CA . PRO A 1 110 ? 13.815 2.676 -47.093 1.00 53.41 110 PRO A CA 1
ATOM 920 C C . PRO A 1 110 ? 14.879 2.050 -46.199 1.00 53.41 110 PRO A C 1
ATOM 922 O O . PRO A 1 110 ? 15.365 0.950 -46.471 1.00 53.41 110 PRO A O 1
ATOM 925 N N . CYS A 1 111 ? 15.208 2.758 -45.121 1.00 48.97 111 CYS A N 1
ATOM 926 C CA . CYS A 1 111 ? 16.122 2.349 -44.067 1.00 48.97 111 CYS A CA 1
ATOM 927 C C . CYS A 1 111 ? 15.938 0.867 -43.727 1.00 48.97 111 CYS A C 1
ATOM 929 O O . CYS A 1 111 ? 14.989 0.457 -43.052 1.00 48.97 111 CYS A O 1
ATOM 931 N N . ARG A 1 112 ? 16.866 0.054 -44.227 1.00 48.44 112 ARG A N 1
ATOM 932 C CA . ARG A 1 112 ? 17.018 -1.353 -43.887 1.00 48.44 112 ARG A CA 1
ATOM 933 C C . ARG A 1 112 ? 17.201 -1.391 -42.372 1.00 48.44 112 ARG A C 1
ATOM 935 O O . ARG A 1 112 ? 18.227 -0.929 -41.881 1.00 48.44 112 ARG A O 1
ATOM 942 N N . ARG A 1 113 ? 16.217 -1.900 -41.621 1.00 50.78 113 ARG A N 1
ATOM 943 C CA . ARG A 1 113 ? 16.409 -2.259 -40.207 1.00 50.78 113 ARG A CA 1
ATOM 944 C C . ARG A 1 113 ? 17.412 -3.411 -40.167 1.00 50.78 113 ARG A C 1
ATOM 946 O O . ARG A 1 113 ? 17.038 -4.577 -40.138 1.00 50.78 113 ARG A O 1
ATOM 953 N N . GLN A 1 114 ? 18.692 -3.077 -40.275 1.00 46.38 114 GLN A N 1
ATOM 954 C CA . GLN A 1 114 ? 19.807 -4.003 -40.153 1.00 46.38 114 GLN A CA 1
ATOM 955 C C . GLN A 1 114 ? 20.127 -4.173 -38.677 1.00 46.38 114 GLN A C 1
ATOM 957 O O . GLN A 1 114 ? 21.124 -3.664 -38.192 1.00 46.38 114 GLN A O 1
ATOM 962 N N . CYS A 1 115 ? 19.273 -4.905 -37.976 1.00 43.78 115 CYS A N 1
ATOM 963 C CA . CYS A 1 115 ? 19.705 -5.656 -36.805 1.00 43.78 115 CYS A CA 1
ATOM 964 C C . CYS A 1 115 ? 19.229 -7.095 -36.996 1.00 43.78 115 CYS A C 1
ATOM 966 O O . CYS A 1 115 ? 18.441 -7.611 -36.211 1.00 43.78 115 CYS A O 1
ATOM 968 N N . ALA A 1 116 ? 19.658 -7.735 -38.086 1.00 53.16 116 ALA A N 1
ATOM 969 C CA . ALA A 1 116 ? 19.731 -9.187 -38.081 1.00 53.16 116 ALA A CA 1
ATOM 970 C C . ALA A 1 116 ? 20.994 -9.518 -37.285 1.00 53.16 116 ALA A C 1
ATOM 972 O O . ALA A 1 116 ? 22.093 -9.479 -37.832 1.00 53.16 116 ALA A O 1
ATOM 973 N N . VAL A 1 117 ? 20.843 -9.741 -35.976 1.00 59.09 117 VAL A N 1
ATOM 974 C CA . VAL A 1 117 ? 21.879 -10.439 -35.208 1.00 59.09 117 VAL A CA 1
ATOM 975 C C . VAL A 1 117 ? 22.132 -11.743 -35.969 1.00 59.09 117 VAL A C 1
ATOM 977 O O . VAL A 1 117 ? 21.148 -12.432 -36.265 1.00 59.09 117 VAL A O 1
ATOM 980 N N . PRO A 1 118 ? 23.373 -12.047 -36.390 1.00 58.62 118 PRO A N 1
ATOM 981 C CA . PRO A 1 118 ? 23.664 -13.310 -37.046 1.00 58.62 118 PRO A CA 1
ATOM 982 C C . PRO A 1 118 ? 23.243 -14.427 -36.096 1.00 58.62 118 PRO A C 1
ATOM 984 O O . PRO A 1 118 ? 23.858 -14.606 -35.053 1.00 58.62 118 PRO A O 1
ATOM 987 N N . LEU A 1 119 ? 22.141 -15.105 -36.415 1.00 60.88 119 LEU A N 1
ATOM 988 C CA . LEU A 1 119 ? 21.710 -16.274 -35.665 1.00 60.88 119 LEU A CA 1
ATOM 989 C C . LEU A 1 119 ? 22.703 -17.372 -36.011 1.00 60.88 119 LEU A C 1
ATOM 991 O O . LEU A 1 119 ? 22.719 -17.875 -37.139 1.00 60.88 119 LEU A O 1
ATOM 995 N N . GLU A 1 120 ? 23.576 -17.693 -35.071 1.00 71.12 120 GLU A N 1
ATOM 996 C CA . GLU A 1 120 ? 24.495 -18.798 -35.251 1.00 71.12 120 GLU A CA 1
ATOM 997 C C . GLU A 1 120 ? 23.722 -20.113 -35.085 1.00 71.12 120 GLU A C 1
ATOM 999 O O . GLU A 1 120 ? 22.687 -20.190 -34.421 1.00 71.12 120 GLU A O 1
ATOM 1004 N N . SER A 1 121 ? 24.205 -21.201 -35.693 1.00 67.50 121 SER A N 1
ATOM 1005 C CA . SER A 1 121 ? 23.567 -22.522 -35.518 1.00 67.50 121 SER A CA 1
ATOM 1006 C C . SER A 1 121 ? 23.568 -22.987 -34.051 1.00 67.50 121 SER A C 1
ATOM 1008 O O . SER A 1 121 ? 22.774 -23.853 -33.676 1.00 67.50 121 SER A O 1
ATOM 1010 N N . SER A 1 122 ? 24.427 -22.384 -33.224 1.00 71.62 122 SER A N 1
ATOM 1011 C CA . SER A 1 122 ? 24.470 -22.496 -31.768 1.00 71.62 122 SER A CA 1
ATOM 1012 C C . SER A 1 122 ? 23.271 -21.839 -31.076 1.00 71.62 122 SER A C 1
ATOM 1014 O O . SER A 1 122 ? 22.906 -22.306 -30.012 1.00 71.62 122 SER A O 1
ATOM 1016 N N . ASP A 1 123 ? 22.572 -20.861 -31.653 1.00 72.75 123 ASP A N 1
ATOM 1017 C CA . ASP A 1 123 ? 21.433 -20.205 -30.983 1.00 72.75 123 ASP A CA 1
ATOM 1018 C C . ASP A 1 123 ? 20.145 -21.042 -31.032 1.00 72.75 123 ASP A C 1
ATOM 1020 O O . ASP A 1 123 ? 19.182 -20.799 -30.303 1.00 72.75 123 ASP A O 1
ATOM 1024 N N . ASN A 1 124 ? 20.117 -22.086 -31.865 1.00 77.38 124 ASN A N 1
ATOM 1025 C CA . ASN A 1 124 ? 18.954 -22.955 -32.049 1.00 77.38 124 ASN A CA 1
ATOM 1026 C C . ASN A 1 124 ? 18.504 -23.634 -30.741 1.00 77.38 124 ASN A C 1
ATOM 1028 O O . ASN A 1 124 ? 17.307 -23.837 -30.532 1.00 77.38 124 ASN A O 1
ATOM 1032 N N . TRP A 1 125 ? 19.434 -23.986 -29.844 1.00 83.25 125 TRP A N 1
ATOM 1033 C CA . TRP A 1 125 ? 19.059 -24.584 -28.557 1.00 83.25 125 TRP A CA 1
ATOM 1034 C C . TRP A 1 125 ? 18.374 -23.566 -27.643 1.00 83.25 125 TRP A C 1
ATOM 1036 O O . TRP A 1 125 ? 17.407 -23.932 -26.983 1.00 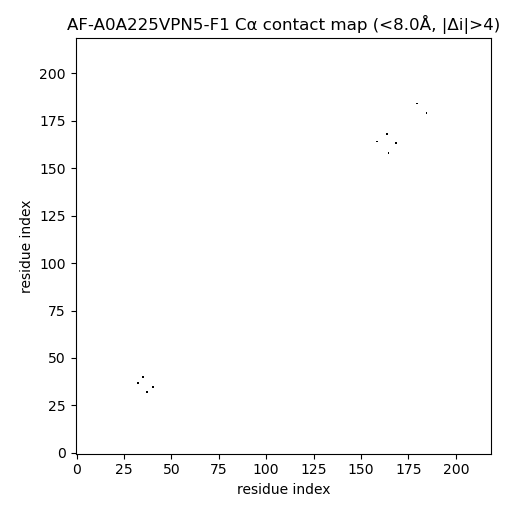83.25 125 TRP A O 1
ATOM 1046 N N . LEU A 1 126 ? 18.798 -22.296 -27.667 1.00 82.50 126 LEU A N 1
ATOM 1047 C CA . LEU A 1 126 ? 18.200 -21.226 -26.871 1.00 82.50 126 LEU A CA 1
ATOM 1048 C C . LEU A 1 126 ? 16.751 -20.981 -27.302 1.00 82.50 126 LEU A C 1
ATOM 1050 O O . LEU A 1 126 ? 15.857 -20.904 -26.465 1.00 82.50 126 LEU A O 1
ATOM 1054 N N . PHE A 1 127 ? 16.483 -20.931 -28.610 1.00 81.19 127 PHE A N 1
ATOM 1055 C CA . PHE A 1 127 ? 15.111 -20.789 -29.113 1.00 81.19 127 PHE A CA 1
ATOM 1056 C C . PHE A 1 127 ? 14.239 -22.004 -28.803 1.00 81.19 127 PHE A C 1
ATOM 1058 O O . PHE A 1 127 ? 13.060 -21.838 -28.495 1.00 81.19 127 PHE A O 1
ATOM 1065 N N . LYS A 1 128 ? 14.798 -23.218 -28.850 1.00 82.69 128 LYS A N 1
ATOM 1066 C CA . LYS A 1 128 ? 14.077 -24.438 -28.462 1.00 82.69 128 LYS A CA 1
ATOM 1067 C C . LYS A 1 128 ? 13.765 -24.473 -26.969 1.00 82.69 128 LYS A C 1
ATOM 1069 O O . LYS A 1 128 ? 12.663 -24.871 -26.605 1.00 82.69 128 LYS A O 1
ATOM 1074 N N . ASP A 1 129 ? 14.698 -24.039 -26.131 1.00 89.81 129 ASP A N 1
ATOM 1075 C CA . ASP A 1 129 ? 14.506 -23.940 -24.685 1.00 89.81 129 ASP A CA 1
ATOM 1076 C C . ASP A 1 129 ? 13.465 -22.867 -24.332 1.00 89.81 129 ASP A C 1
ATOM 1078 O O . ASP A 1 129 ? 12.510 -23.130 -23.600 1.00 89.81 129 ASP A O 1
ATOM 1082 N N . MET A 1 130 ? 13.547 -21.689 -24.960 1.00 88.31 130 MET A N 1
ATOM 1083 C CA . MET A 1 130 ? 12.530 -20.642 -24.823 1.00 88.31 130 MET A CA 1
ATOM 1084 C C . MET A 1 130 ? 11.149 -21.111 -25.298 1.00 88.31 130 MET A C 1
ATOM 1086 O O . MET A 1 130 ? 10.157 -20.920 -24.601 1.00 88.31 130 MET A O 1
ATOM 1090 N N . ALA A 1 131 ? 11.054 -21.774 -26.452 1.00 85.81 131 ALA A N 1
ATOM 1091 C CA . ALA A 1 131 ? 9.786 -22.324 -26.930 1.00 85.81 131 ALA A CA 1
ATOM 1092 C C . ALA A 1 131 ? 9.232 -23.392 -25.969 1.00 85.81 131 ALA A C 1
ATOM 1094 O O . ALA A 1 131 ? 8.045 -23.382 -25.648 1.00 85.81 131 ALA A O 1
ATOM 1095 N N . GLY A 1 132 ? 10.097 -24.269 -25.450 1.00 88.19 132 GLY A N 1
ATOM 1096 C CA . GLY A 1 132 ? 9.720 -25.305 -24.491 1.00 88.19 132 GLY A CA 1
ATOM 1097 C C . GLY A 1 132 ? 9.238 -24.741 -23.153 1.00 88.19 132 GLY A C 1
ATOM 1098 O O . GLY A 1 132 ? 8.246 -25.221 -22.600 1.00 88.19 132 GLY A O 1
ATOM 1099 N N . THR A 1 133 ? 9.892 -23.696 -22.645 1.00 90.56 133 THR A N 1
ATOM 1100 C CA . THR A 1 133 ? 9.492 -23.016 -21.404 1.00 90.56 133 THR A CA 1
ATOM 1101 C C . THR A 1 133 ? 8.181 -22.250 -21.573 1.00 90.56 133 THR A C 1
ATOM 1103 O O . THR A 1 133 ? 7.311 -22.349 -20.705 1.00 90.56 133 THR A O 1
ATOM 1106 N N . ILE A 1 134 ? 7.977 -21.568 -22.705 1.00 89.19 134 ILE A N 1
ATOM 1107 C CA . ILE A 1 134 ? 6.703 -20.911 -23.038 1.00 89.19 134 ILE A CA 1
ATOM 1108 C C . ILE A 1 134 ? 5.570 -21.940 -23.110 1.00 89.19 134 ILE A C 1
ATOM 1110 O O . ILE A 1 134 ? 4.537 -21.757 -22.463 1.00 89.19 134 ILE A O 1
ATOM 1114 N N . ASP A 1 135 ? 5.772 -23.050 -23.821 1.00 87.56 135 ASP A N 1
ATOM 1115 C CA . ASP A 1 135 ? 4.782 -24.126 -23.925 1.00 87.56 135 ASP A CA 1
ATOM 1116 C C . ASP A 1 135 ? 4.468 -24.755 -22.564 1.00 87.56 135 ASP A C 1
ATOM 1118 O O . ASP A 1 135 ? 3.311 -25.066 -22.260 1.00 87.56 135 ASP A O 1
ATOM 1122 N N . PHE A 1 136 ? 5.482 -24.928 -21.715 1.00 89.31 136 PHE A N 1
ATOM 1123 C CA . PHE A 1 136 ? 5.308 -25.431 -20.358 1.00 89.31 136 PHE A CA 1
ATOM 1124 C C . PHE A 1 136 ? 4.448 -24.487 -19.513 1.00 89.31 136 PHE A C 1
ATOM 1126 O O . PHE A 1 136 ? 3.455 -24.927 -18.928 1.00 89.31 136 PHE A O 1
ATOM 1133 N N . VAL A 1 137 ? 4.782 -23.193 -19.480 1.00 91.00 137 VAL A N 1
ATOM 1134 C CA . VAL A 1 137 ? 4.016 -22.183 -18.736 1.00 91.00 137 VAL A CA 1
ATOM 1135 C C . VAL A 1 137 ? 2.592 -22.100 -19.274 1.00 91.00 137 VAL A C 1
ATOM 1137 O O . VAL A 1 137 ? 1.640 -22.140 -18.497 1.00 91.00 137 VAL A O 1
ATOM 1140 N N . HIS A 1 138 ? 2.421 -22.085 -20.594 1.00 81.19 138 HIS A N 1
ATOM 1141 C CA . HIS A 1 138 ? 1.109 -22.054 -21.226 1.00 81.19 138 HIS A CA 1
ATOM 1142 C C . HIS A 1 138 ? 0.251 -23.268 -20.830 1.00 81.19 138 HIS A C 1
ATOM 1144 O O . HIS A 1 138 ? -0.915 -23.112 -20.467 1.00 81.19 138 HIS A O 1
ATOM 1150 N N . ARG A 1 139 ? 0.824 -24.480 -20.786 1.00 84.44 139 ARG A N 1
ATOM 1151 C CA . ARG A 1 139 ? 0.119 -25.686 -20.307 1.00 84.44 139 ARG A CA 1
ATOM 1152 C C . ARG A 1 139 ? -0.254 -25.610 -18.827 1.00 84.44 139 ARG A C 1
ATOM 1154 O O . ARG A 1 139 ? -1.327 -26.082 -18.458 1.00 84.44 139 ARG A O 1
ATOM 1161 N N . GLN A 1 140 ? 0.598 -25.033 -17.980 1.00 83.50 140 GLN A N 1
ATOM 1162 C CA . GLN A 1 140 ? 0.290 -24.834 -16.557 1.00 83.50 140 GLN A CA 1
ATOM 1163 C C . GLN A 1 140 ? -0.848 -23.832 -16.370 1.00 83.50 140 GLN A C 1
ATOM 1165 O O . GLN A 1 140 ? -1.793 -24.096 -15.630 1.00 83.50 140 GLN A O 1
ATOM 1170 N N . VAL A 1 141 ? -0.803 -22.724 -17.104 1.00 80.69 141 VAL A N 1
ATOM 1171 C CA . VAL A 1 141 ? -1.852 -21.705 -17.119 1.00 80.69 141 VAL A CA 1
ATOM 1172 C C . VAL A 1 141 ? -3.178 -22.317 -17.578 1.00 80.69 141 VAL A C 1
ATOM 1174 O O . VAL A 1 141 ? -4.178 -22.231 -16.865 1.00 80.69 141 VAL A O 1
ATOM 1177 N N . LEU A 1 142 ? -3.183 -23.041 -18.701 1.00 75.94 142 LEU A N 1
ATOM 1178 C CA . LEU A 1 142 ? -4.368 -23.759 -19.175 1.00 75.94 142 LEU A CA 1
ATOM 1179 C C . LEU A 1 142 ? -4.880 -24.783 -18.159 1.00 75.94 142 LEU A C 1
ATOM 1181 O O . LEU A 1 142 ? -6.091 -24.921 -18.015 1.00 75.94 142 LEU A O 1
ATOM 1185 N N . ARG A 1 143 ? -4.003 -25.482 -17.426 1.00 76.81 143 ARG A N 1
ATOM 1186 C CA . ARG A 1 143 ? -4.400 -26.426 -16.369 1.00 76.81 143 ARG A CA 1
ATOM 1187 C C . ARG A 1 143 ? -5.145 -25.723 -15.235 1.00 76.81 143 ARG A C 1
ATOM 1189 O O . ARG A 1 143 ? -6.198 -26.207 -14.835 1.00 76.81 143 ARG A O 1
ATOM 1196 N N . VAL A 1 144 ? -4.642 -24.582 -14.762 1.00 75.75 144 VAL A N 1
ATOM 1197 C CA . VAL A 1 144 ? -5.307 -23.759 -13.735 1.00 75.75 144 VAL A CA 1
ATOM 1198 C C . VAL A 1 144 ? -6.669 -23.271 -14.236 1.00 75.75 144 VAL A C 1
ATOM 1200 O O . VAL A 1 144 ? -7.663 -23.383 -13.524 1.00 75.75 144 VAL A O 1
ATOM 1203 N N . PHE A 1 145 ? -6.748 -22.820 -15.490 1.00 62.94 145 PHE A N 1
ATOM 1204 C CA . PHE A 1 145 ? -7.999 -22.350 -16.096 1.00 62.94 145 PHE A CA 1
ATOM 1205 C C . PHE A 1 145 ? -8.988 -23.469 -16.475 1.00 62.94 145 PHE A C 1
ATOM 1207 O O . PHE A 1 145 ? -10.186 -23.217 -16.606 1.00 62.94 145 PHE A O 1
ATOM 1214 N N . SER A 1 146 ? -8.518 -24.709 -16.639 1.00 62.94 146 SER A N 1
ATOM 1215 C CA . SER A 1 146 ? -9.363 -25.876 -16.941 1.00 62.94 146 SER A CA 1
ATOM 1216 C C . SER A 1 146 ? -10.104 -26.402 -15.709 1.00 62.94 146 SER A C 1
ATOM 1218 O O . SER A 1 146 ? -11.101 -27.111 -15.854 1.00 62.94 146 SER A O 1
ATOM 1220 N N . ILE A 1 147 ? -9.677 -26.017 -14.500 1.00 59.31 147 ILE A N 1
ATOM 1221 C CA . ILE A 1 147 ? -10.428 -26.228 -13.259 1.00 59.31 147 ILE A CA 1
ATOM 1222 C C . ILE A 1 147 ? -11.554 -25.185 -13.224 1.00 59.31 147 ILE A C 1
ATOM 1224 O O . ILE A 1 147 ? -11.486 -24.165 -12.544 1.00 59.31 147 ILE A O 1
ATOM 1228 N N . LYS A 1 148 ? -12.603 -25.411 -14.019 1.00 57.00 148 LYS A N 1
ATOM 1229 C CA . LYS A 1 148 ? -13.805 -24.573 -13.990 1.00 57.00 148 LYS A CA 1
ATOM 1230 C C . LYS A 1 148 ? -14.604 -24.863 -12.711 1.00 57.00 148 LYS A C 1
ATOM 1232 O O . LYS A 1 148 ? -15.095 -25.985 -12.572 1.00 57.00 148 LYS A O 1
ATOM 1237 N N . PRO A 1 149 ? -14.891 -23.885 -11.832 1.00 52.41 149 PRO A N 1
ATOM 1238 C CA . PRO A 1 149 ? -16.161 -23.914 -11.124 1.00 52.41 149 PRO A CA 1
ATOM 1239 C C . PRO A 1 149 ? -17.263 -23.735 -12.177 1.00 52.41 149 PRO A C 1
ATOM 1241 O O . PRO A 1 149 ? -17.151 -22.882 -13.058 1.00 52.41 149 PRO A O 1
ATOM 1244 N N . LYS A 1 150 ? -18.322 -24.548 -12.108 1.00 56.94 150 LYS A N 1
ATOM 1245 C CA . LYS A 1 150 ? -19.397 -24.660 -13.116 1.00 56.94 150 LYS A CA 1
ATOM 1246 C C . LYS A 1 150 ? -20.106 -23.343 -13.510 1.00 56.94 150 LYS A C 1
ATOM 1248 O O . LYS A 1 150 ? -20.911 -23.380 -14.430 1.00 56.94 150 LYS A O 1
ATOM 1253 N N . ASN A 1 151 ? -19.781 -22.198 -12.899 1.00 52.34 151 ASN A N 1
ATOM 1254 C CA . ASN A 1 151 ? -20.502 -20.931 -13.058 1.00 52.34 151 ASN A CA 1
ATOM 1255 C C . ASN A 1 151 ? -19.624 -19.695 -13.372 1.00 52.34 151 ASN A C 1
ATOM 1257 O O . ASN A 1 151 ? -20.108 -18.573 -13.255 1.00 52.34 151 ASN A O 1
ATOM 1261 N N . ALA A 1 152 ? -18.349 -19.834 -13.753 1.00 50.69 152 ALA A N 1
ATOM 1262 C CA . ALA A 1 152 ? -17.525 -18.659 -14.068 1.00 50.69 152 ALA A CA 1
ATOM 1263 C C . ALA A 1 152 ? -17.563 -18.317 -15.569 1.00 50.69 152 ALA A C 1
ATOM 1265 O O . ALA A 1 152 ? -17.010 -19.041 -16.397 1.00 50.69 152 ALA A O 1
ATOM 1266 N N . HIS A 1 153 ? -18.202 -17.196 -15.920 1.00 51.34 153 HIS A N 1
ATOM 1267 C CA . HIS A 1 153 ? -18.153 -16.630 -17.267 1.00 51.34 153 HIS A CA 1
ATOM 1268 C C . HIS A 1 153 ? -16.712 -16.198 -17.607 1.00 51.34 153 HIS A C 1
ATOM 1270 O O . HIS A 1 153 ? -16.190 -15.285 -16.965 1.00 51.34 153 HIS A O 1
ATOM 1276 N N . PRO A 1 154 ? -16.070 -16.781 -18.637 1.00 53.84 154 PRO A N 1
ATOM 1277 C CA . PRO A 1 154 ? -14.665 -16.513 -18.968 1.00 53.84 154 PRO A CA 1
ATOM 1278 C C . PRO A 1 154 ? -14.388 -15.082 -19.465 1.00 53.84 154 PRO A C 1
ATOM 1280 O O . PRO A 1 154 ? -13.234 -14.709 -19.636 1.00 53.84 154 PRO A O 1
ATOM 1283 N N . ARG A 1 155 ? -15.425 -14.262 -19.680 1.00 51.16 155 ARG A N 1
ATOM 1284 C CA . ARG A 1 155 ? -15.295 -12.893 -20.203 1.00 51.16 155 ARG A CA 1
ATOM 1285 C C . ARG A 1 155 ? -14.934 -11.842 -19.148 1.00 51.16 155 ARG A C 1
ATOM 1287 O O . ARG A 1 155 ? -14.314 -10.846 -19.482 1.00 51.16 155 ARG A O 1
ATOM 1294 N N . LEU A 1 156 ? -15.222 -12.080 -17.867 1.00 51.78 156 LEU A N 1
ATOM 1295 C CA . LEU A 1 156 ? -15.108 -11.034 -16.835 1.00 51.78 156 LEU A CA 1
ATOM 1296 C C . LEU A 1 156 ? -13.666 -10.657 -16.443 1.00 51.78 156 LEU A C 1
ATOM 1298 O O . LEU A 1 156 ? -13.462 -9.629 -15.796 1.00 51.78 156 LEU A O 1
ATOM 1302 N N . PHE A 1 157 ? -12.680 -11.480 -16.814 1.00 47.16 157 PHE A N 1
ATOM 1303 C CA . PHE A 1 157 ? -11.259 -11.219 -16.555 1.00 47.16 157 PHE A CA 1
ATOM 1304 C C . PHE A 1 157 ? -10.520 -10.616 -17.754 1.00 47.16 157 PHE A C 1
ATOM 1306 O O . PHE A 1 157 ? -9.587 -9.846 -17.543 1.00 47.16 157 PHE A O 1
ATOM 1313 N N . ALA A 1 158 ? -10.941 -10.906 -18.990 1.00 49.97 158 ALA A N 1
ATOM 1314 C CA . ALA A 1 158 ? -10.326 -10.318 -20.183 1.00 49.97 158 ALA A CA 1
ATOM 1315 C C . ALA A 1 158 ? -10.572 -8.799 -20.258 1.00 49.97 158 ALA A C 1
ATOM 1317 O O . ALA A 1 158 ? -9.673 -8.051 -20.631 1.00 49.97 158 ALA A O 1
ATOM 1318 N N . ASP A 1 159 ? -11.734 -8.345 -19.778 1.00 51.56 159 ASP A N 1
ATOM 1319 C CA . ASP A 1 159 ? -12.126 -6.930 -19.791 1.00 51.56 159 ASP A CA 1
ATOM 1320 C C . ASP A 1 159 ? -11.384 -6.059 -18.756 1.00 51.56 159 ASP A C 1
ATOM 1322 O O . ASP A 1 159 ? -11.546 -4.842 -18.750 1.00 51.56 159 ASP A O 1
ATOM 1326 N N . LYS A 1 160 ? -10.582 -6.647 -17.853 1.00 54.12 160 LYS A N 1
ATOM 1327 C CA . LYS A 1 160 ? -9.950 -5.916 -16.732 1.00 54.12 160 LYS A CA 1
ATOM 1328 C C . LYS A 1 160 ? -8.426 -5.824 -16.780 1.00 54.12 160 LYS A C 1
ATOM 1330 O O . LYS A 1 160 ? -7.849 -5.165 -15.921 1.00 54.12 160 LYS A O 1
ATOM 1335 N N . ILE A 1 161 ? -7.767 -6.497 -17.722 1.00 58.56 161 ILE A N 1
ATOM 1336 C CA . ILE A 1 161 ? -6.298 -6.637 -17.708 1.00 58.56 161 ILE A CA 1
ATOM 1337 C C . ILE A 1 161 ? -5.615 -5.680 -18.692 1.00 58.56 161 ILE A C 1
ATOM 1339 O O . ILE A 1 161 ? -4.453 -5.333 -18.492 1.00 58.56 161 ILE A O 1
ATOM 1343 N N . LEU A 1 162 ? -6.319 -5.202 -19.721 1.00 57.62 162 LEU A N 1
ATOM 1344 C CA . LEU A 1 162 ? -5.731 -4.332 -20.736 1.00 57.62 162 LEU A CA 1
ATOM 1345 C C . LEU A 1 162 ? -6.408 -2.954 -20.725 1.00 57.62 162 LEU A C 1
ATOM 1347 O O . LEU A 1 162 ? -7.634 -2.883 -20.779 1.00 57.62 162 LEU A O 1
ATOM 1351 N N . PRO A 1 163 ? -5.640 -1.846 -20.692 1.00 66.12 163 PRO A N 1
ATOM 1352 C CA . PRO A 1 163 ? -6.184 -0.485 -20.741 1.00 66.12 163 PRO A CA 1
ATOM 1353 C C . PRO A 1 163 ? -6.766 -0.110 -22.119 1.00 66.12 163 PRO A C 1
ATOM 1355 O O . PRO A 1 163 ? -7.127 1.041 -22.346 1.00 66.12 163 PRO A O 1
ATOM 1358 N N . TYR A 1 164 ? -6.837 -1.063 -23.049 1.00 68.31 164 TYR A N 1
ATOM 1359 C CA . TYR A 1 164 ? -7.350 -0.906 -24.403 1.00 68.31 164 TYR A CA 1
ATOM 1360 C C . TYR A 1 164 ? -8.278 -2.072 -24.757 1.00 68.31 164 TYR A C 1
ATOM 1362 O O . TYR A 1 164 ? -8.064 -3.208 -24.333 1.00 68.31 164 TYR A O 1
ATOM 1370 N N . SER A 1 165 ? -9.309 -1.780 -25.554 1.00 78.38 165 SER A N 1
ATOM 1371 C CA . SER A 1 165 ? -10.242 -2.792 -26.054 1.00 78.38 165 SER A CA 1
ATOM 1372 C C . SER A 1 165 ? -9.533 -3.721 -27.035 1.00 78.38 165 SER A C 1
ATOM 1374 O O . SER A 1 165 ? -8.998 -3.275 -28.050 1.00 78.38 165 SER A O 1
ATOM 1376 N N . VAL A 1 166 ? -9.565 -5.021 -26.741 1.00 76.12 166 VAL A N 1
ATOM 1377 C CA . VAL A 1 166 ? -8.991 -6.070 -27.596 1.00 76.12 166 VAL A CA 1
ATOM 1378 C C . VAL A 1 166 ? -9.619 -6.050 -28.990 1.00 76.12 166 VAL A C 1
ATOM 1380 O O . VAL A 1 166 ? -8.914 -6.244 -29.976 1.00 76.12 166 VAL A O 1
ATOM 1383 N N . GLU A 1 167 ? -10.919 -5.766 -29.078 1.00 78.31 167 GLU A N 1
ATOM 1384 C CA . GLU A 1 167 ? -11.659 -5.703 -30.342 1.00 78.31 167 GLU A CA 1
ATOM 1385 C C . GLU A 1 167 ? -11.183 -4.521 -31.198 1.00 78.31 167 GLU A C 1
ATOM 1387 O O . GLU A 1 167 ? -10.817 -4.709 -32.355 1.00 78.31 167 GLU A O 1
ATOM 1392 N N . LEU A 1 168 ? -11.059 -3.326 -30.606 1.00 79.19 168 LEU A N 1
ATOM 1393 C CA . LEU A 1 168 ? -10.582 -2.132 -31.319 1.00 79.19 168 LEU A CA 1
ATOM 1394 C C . LEU A 1 168 ? -9.118 -2.259 -31.750 1.00 79.19 168 LEU A C 1
ATOM 1396 O O . LEU A 1 168 ? -8.755 -1.863 -32.857 1.00 79.19 168 LEU A O 1
ATOM 1400 N N . THR A 1 169 ? -8.270 -2.822 -30.888 1.00 82.81 169 THR A N 1
ATOM 1401 C CA . THR A 1 169 ? -6.864 -3.073 -31.218 1.00 82.81 169 THR A CA 1
ATOM 1402 C C . THR A 1 169 ? -6.737 -4.131 -32.313 1.00 82.81 169 THR A C 1
ATOM 1404 O O . THR A 1 169 ? -5.902 -3.984 -33.206 1.00 82.81 169 THR A O 1
ATOM 1407 N N . GLY A 1 170 ? -7.580 -5.168 -32.281 1.00 80.06 170 GLY A N 1
ATOM 1408 C CA . GLY A 1 170 ? -7.653 -6.197 -33.315 1.00 80.06 170 GLY A CA 1
ATOM 1409 C C . GLY A 1 170 ? -8.066 -5.629 -34.670 1.00 80.06 170 GLY A C 1
ATOM 1410 O O . GLY A 1 170 ? -7.380 -5.870 -35.663 1.00 80.06 170 GLY A O 1
ATOM 1411 N N . ASP A 1 171 ? -9.116 -4.809 -34.704 1.00 82.19 171 ASP A N 1
ATOM 1412 C CA . ASP A 1 171 ? -9.589 -4.158 -35.928 1.00 82.19 171 ASP A CA 1
ATOM 1413 C C . ASP A 1 171 ? -8.549 -3.190 -36.499 1.00 82.19 171 ASP A C 1
ATOM 1415 O O . ASP A 1 171 ? -8.265 -3.220 -37.698 1.00 82.19 171 ASP A O 1
ATOM 1419 N N . ALA A 1 172 ? -7.916 -2.371 -35.654 1.00 81.88 172 ALA A N 1
ATOM 1420 C CA . ALA A 1 172 ? -6.859 -1.459 -36.086 1.00 81.88 172 ALA A CA 1
ATOM 1421 C C . ALA A 1 172 ? -5.641 -2.215 -36.645 1.00 81.88 172 ALA A C 1
ATOM 1423 O O . ALA A 1 172 ? -5.112 -1.856 -37.702 1.00 81.88 172 ALA A O 1
ATOM 1424 N N . ALA A 1 173 ? -5.222 -3.294 -35.977 1.00 81.62 173 ALA A N 1
ATOM 1425 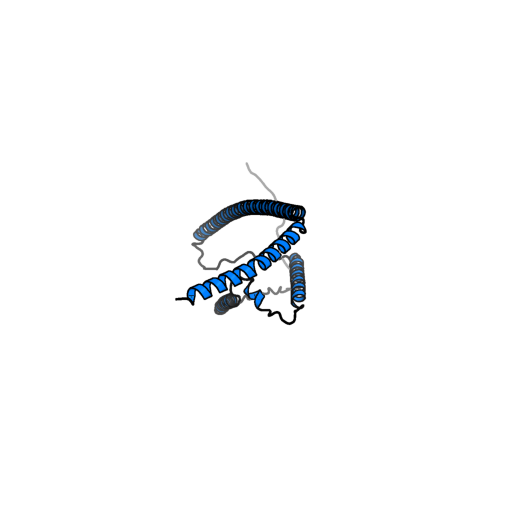C CA . ALA A 1 173 ? -4.145 -4.153 -36.458 1.00 81.62 173 ALA A CA 1
ATOM 1426 C C . ALA A 1 173 ? -4.519 -4.813 -37.793 1.00 81.62 173 ALA A C 1
ATOM 1428 O O . ALA A 1 173 ? -3.721 -4.809 -38.731 1.00 81.62 173 ALA A O 1
ATOM 1429 N N . TRP A 1 174 ? -5.747 -5.322 -37.917 1.00 78.19 174 TRP A N 1
ATOM 1430 C CA . TRP A 1 174 ? -6.230 -5.931 -39.151 1.00 78.19 174 TRP A CA 1
ATOM 1431 C C . TRP A 1 174 ? -6.295 -4.930 -40.303 1.00 78.19 174 TRP A C 1
ATOM 1433 O O . TRP A 1 174 ? -5.878 -5.253 -41.413 1.00 78.19 174 TRP A O 1
ATOM 1443 N N . GLN A 1 175 ? -6.731 -3.693 -40.055 1.00 76.06 175 GLN A N 1
ATOM 1444 C CA . GLN A 1 175 ? -6.704 -2.638 -41.067 1.00 76.06 175 GLN A CA 1
ATOM 1445 C C . GLN A 1 175 ? -5.281 -2.287 -41.507 1.00 76.06 175 GLN A C 1
ATOM 1447 O O . GLN A 1 175 ? -5.042 -2.109 -42.704 1.00 76.06 175 GLN A O 1
ATOM 1452 N N . PHE A 1 176 ? -4.320 -2.250 -40.580 1.00 75.69 176 PHE A N 1
ATOM 1453 C CA . PHE A 1 176 ? -2.909 -2.064 -40.913 1.00 75.69 176 PHE A CA 1
ATOM 1454 C C . PHE A 1 176 ? -2.379 -3.203 -41.799 1.00 75.69 176 PHE A C 1
ATOM 1456 O O . PHE A 1 176 ? -1.763 -2.950 -42.840 1.00 75.69 176 PHE A O 1
ATOM 1463 N N . PHE A 1 1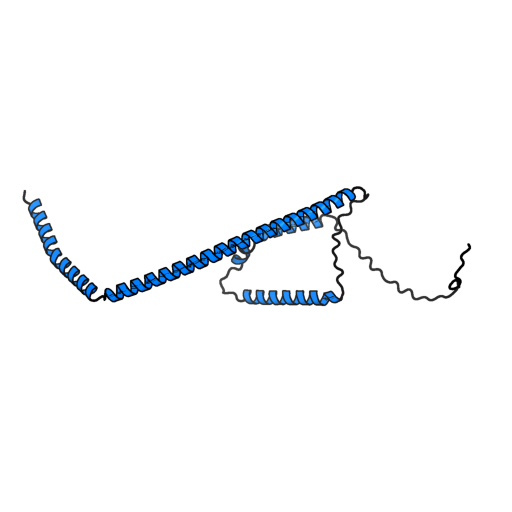77 ? -2.680 -4.457 -41.447 1.00 74.00 177 PHE A N 1
ATOM 1464 C CA . PHE A 1 177 ? -2.303 -5.620 -42.251 1.00 74.00 177 PHE A CA 1
ATOM 1465 C C . PHE A 1 177 ? -2.970 -5.603 -43.628 1.00 74.00 177 PHE A C 1
ATOM 1467 O O . PHE A 1 177 ? -2.287 -5.716 -44.644 1.00 74.00 177 PHE A O 1
ATOM 1474 N N . ALA A 1 178 ? -4.279 -5.377 -43.699 1.00 72.12 178 ALA A N 1
ATOM 1475 C CA . ALA A 1 178 ? -5.014 -5.285 -44.956 1.00 72.12 178 ALA A CA 1
ATOM 1476 C C . ALA A 1 178 ? -4.476 -4.164 -45.861 1.00 72.12 178 ALA A C 1
ATOM 1478 O O . ALA A 1 178 ? -4.353 -4.349 -47.073 1.00 72.12 178 ALA A O 1
ATOM 1479 N N . HIS A 1 179 ? -4.092 -3.021 -45.285 1.00 68.00 179 HIS A N 1
ATOM 1480 C CA . HIS A 1 179 ? -3.424 -1.945 -46.015 1.00 68.00 179 HIS A CA 1
ATOM 1481 C C . HIS A 1 179 ? -2.040 -2.375 -46.533 1.00 68.00 179 HIS A C 1
ATOM 1483 O O . HIS A 1 179 ? -1.680 -2.051 -47.666 1.00 68.00 179 HIS A O 1
ATOM 1489 N N . SER A 1 180 ? -1.282 -3.153 -45.756 1.00 61.97 180 SER A N 1
ATOM 1490 C CA . SER A 1 180 ? 0.026 -3.674 -46.175 1.00 61.97 180 SER A CA 1
ATOM 1491 C C . SER A 1 180 ? -0.060 -4.724 -47.294 1.00 61.97 180 SER A C 1
ATOM 1493 O O . SER A 1 180 ? 0.790 -4.721 -48.181 1.00 61.97 180 SER A O 1
ATOM 1495 N N . PHE A 1 181 ? -1.120 -5.544 -47.331 1.00 61.28 181 PHE A N 1
ATOM 1496 C CA . PHE A 1 181 ? -1.361 -6.529 -48.398 1.00 61.28 181 PHE A CA 1
ATOM 1497 C C . PHE A 1 181 ? -1.845 -5.911 -49.718 1.00 61.28 181 PHE A C 1
ATOM 1499 O O . PHE A 1 181 ? -1.706 -6.528 -50.771 1.00 61.28 181 PHE A O 1
ATOM 1506 N N . ARG A 1 182 ? -2.421 -4.700 -49.686 1.00 59.22 182 ARG A N 1
ATOM 1507 C CA . ARG A 1 182 ? -2.848 -3.969 -50.895 1.00 59.22 182 ARG A CA 1
ATOM 1508 C C . ARG A 1 182 ? -1.701 -3.270 -51.621 1.00 59.22 182 ARG A C 1
ATOM 1510 O O . ARG A 1 182 ? -1.886 -2.804 -52.742 1.00 59.22 182 ARG A O 1
ATOM 1517 N N . ARG A 1 183 ? -0.519 -3.194 -51.007 1.00 53.06 183 ARG A N 1
ATOM 1518 C CA . ARG A 1 183 ? 0.714 -2.817 -51.701 1.00 53.06 183 ARG A CA 1
ATOM 1519 C C . ARG A 1 183 ? 1.316 -4.082 -52.311 1.00 53.06 183 ARG A C 1
ATOM 1521 O O . ARG A 1 183 ? 1.237 -5.126 -51.669 1.00 53.06 183 ARG A O 1
ATOM 1528 N N . PRO A 1 184 ? 1.911 -4.030 -53.517 1.00 47.75 184 PRO A N 1
ATOM 1529 C CA . PRO A 1 184 ? 2.625 -5.176 -54.062 1.00 47.75 184 PRO A CA 1
ATOM 1530 C C . PRO A 1 184 ? 3.700 -5.583 -53.055 1.00 47.75 184 PRO A C 1
ATOM 1532 O O . PRO A 1 184 ? 4.694 -4.884 -52.869 1.00 47.75 184 PRO A O 1
ATOM 1535 N N . THR A 1 185 ? 3.459 -6.682 -52.342 1.00 49.41 185 THR A N 1
ATOM 1536 C CA . THR A 1 185 ? 4.430 -7.237 -51.410 1.00 49.41 185 THR A CA 1
ATOM 1537 C C . THR A 1 185 ? 5.632 -7.628 -52.243 1.00 49.41 185 THR A C 1
ATOM 1539 O O . THR A 1 185 ? 5.495 -8.442 -53.160 1.00 49.41 185 THR A O 1
ATOM 1542 N N . THR A 1 186 ? 6.785 -7.028 -51.960 1.00 50.66 186 THR A N 1
ATOM 1543 C CA . THR A 1 186 ? 8.050 -7.376 -52.597 1.00 50.66 186 THR A CA 1
ATOM 1544 C C . THR A 1 186 ? 8.245 -8.876 -52.436 1.00 50.66 186 THR A C 1
ATOM 1546 O O . THR A 1 186 ? 8.514 -9.374 -51.344 1.00 50.66 186 THR A O 1
ATOM 1549 N N . ARG A 1 187 ? 7.994 -9.620 -53.512 1.00 47.78 187 ARG A N 1
ATOM 1550 C CA . ARG A 1 187 ? 8.130 -11.068 -53.524 1.00 47.78 187 ARG A CA 1
ATOM 1551 C C . ARG A 1 187 ? 9.624 -11.333 -53.438 1.00 47.78 187 ARG A C 1
ATOM 1553 O O . ARG A 1 187 ? 10.357 -11.065 -54.386 1.00 47.78 187 ARG A O 1
ATOM 1560 N N . PHE A 1 188 ? 10.083 -11.789 -52.282 1.00 46.38 188 PHE A N 1
ATOM 1561 C CA . PHE A 1 188 ? 11.463 -12.209 -52.120 1.00 46.38 188 PHE A CA 1
ATOM 1562 C C . PHE A 1 188 ? 11.638 -13.520 -52.882 1.00 46.38 188 PHE A C 1
ATOM 1564 O O . PHE A 1 188 ? 11.254 -14.590 -52.413 1.00 46.38 188 PHE A O 1
ATOM 1571 N N . PHE A 1 189 ? 12.179 -13.429 -54.093 1.00 40.53 189 PHE A N 1
ATOM 1572 C CA . PHE A 1 189 ? 12.751 -14.590 -54.750 1.00 40.53 189 PHE A CA 1
ATOM 1573 C C . PHE A 1 189 ? 14.076 -14.884 -54.056 1.00 40.53 189 PHE A C 1
ATOM 1575 O O . PHE A 1 189 ? 15.043 -14.136 -54.186 1.00 40.53 189 PHE A O 1
ATOM 1582 N N . TYR A 1 190 ? 14.113 -15.969 -53.290 1.00 41.41 190 TYR A N 1
ATOM 1583 C CA . TYR A 1 190 ? 15.379 -16.564 -52.903 1.00 41.41 190 TYR A CA 1
ATOM 1584 C C . TYR A 1 190 ? 16.029 -17.088 -54.183 1.00 41.41 190 TYR A C 1
ATOM 1586 O O . TYR A 1 190 ? 15.557 -18.062 -54.769 1.00 41.41 190 TYR A O 1
ATOM 1594 N N . HIS A 1 191 ? 17.109 -16.453 -54.633 1.00 41.00 191 HIS A N 1
ATOM 1595 C CA . HIS A 1 191 ? 18.045 -17.149 -55.500 1.00 41.00 191 HIS A CA 1
ATOM 1596 C C . HIS A 1 191 ? 18.719 -18.210 -54.634 1.00 41.00 191 HIS A C 1
ATOM 1598 O O . HIS A 1 191 ? 19.678 -17.926 -53.920 1.00 41.00 191 HIS A O 1
ATOM 1604 N N . ALA A 1 192 ? 18.189 -19.432 -54.654 1.00 43.28 192 ALA A N 1
ATOM 1605 C CA . ALA A 1 192 ? 18.992 -20.577 -54.275 1.00 43.28 192 ALA A CA 1
ATOM 1606 C C . ALA A 1 192 ? 20.150 -20.613 -55.278 1.00 43.28 192 ALA A C 1
ATOM 1608 O O . ALA A 1 192 ? 19.952 -20.955 -56.443 1.00 43.28 192 ALA A O 1
ATOM 1609 N N . GLN A 1 193 ? 21.345 -20.192 -54.859 1.00 43.78 193 GLN A N 1
ATOM 1610 C CA . GLN A 1 193 ? 22.560 -20.578 -55.561 1.00 43.78 193 GLN A CA 1
ATOM 1611 C C . GLN A 1 193 ? 22.619 -22.103 -55.477 1.00 43.78 193 GLN A C 1
ATOM 1613 O O . GLN A 1 193 ? 23.079 -22.673 -54.493 1.00 43.78 193 GLN A O 1
ATOM 1618 N N . THR A 1 194 ? 22.089 -22.781 -56.492 1.00 40.62 194 THR A N 1
ATOM 1619 C CA . THR A 1 194 ? 22.454 -24.163 -56.767 1.00 40.62 194 THR A CA 1
ATOM 1620 C C . THR A 1 194 ? 23.937 -24.140 -57.071 1.00 40.62 194 THR A C 1
ATOM 1622 O O . THR A 1 194 ? 24.341 -23.709 -58.151 1.00 40.62 194 THR A O 1
ATOM 1625 N N . THR A 1 195 ? 24.741 -24.562 -56.099 1.00 42.38 195 THR A N 1
ATOM 1626 C CA . THR A 1 195 ? 26.132 -24.943 -56.294 1.00 42.38 195 THR A CA 1
ATOM 1627 C C . THR A 1 195 ? 26.140 -25.993 -57.398 1.00 42.38 195 THR A C 1
ATOM 1629 O O . THR A 1 195 ? 25.870 -27.170 -57.157 1.00 42.38 195 THR A O 1
ATOM 1632 N N . GLN A 1 196 ? 26.358 -25.561 -58.641 1.00 39.03 196 GLN A N 1
ATOM 1633 C CA . GLN A 1 196 ? 26.679 -26.478 -59.715 1.00 39.03 196 GLN A CA 1
ATOM 1634 C C . GLN A 1 196 ? 28.026 -27.081 -59.346 1.00 39.03 196 GLN A C 1
ATOM 1636 O O . GLN A 1 196 ? 29.069 -26.440 -59.431 1.00 39.03 196 GLN A O 1
ATOM 1641 N N . LEU A 1 197 ? 27.968 -28.313 -58.853 1.00 41.34 197 LEU A N 1
ATOM 1642 C CA . LEU A 1 197 ? 29.116 -29.171 -58.659 1.00 41.34 197 LEU A CA 1
ATOM 1643 C C . LEU A 1 197 ? 29.639 -29.533 -60.059 1.00 41.34 197 LEU A C 1
ATOM 1645 O O . LEU A 1 197 ? 29.285 -30.574 -60.611 1.00 41.34 197 LEU A O 1
ATOM 1649 N N . SER A 1 198 ? 30.427 -28.649 -60.675 1.00 35.25 198 SER A N 1
ATOM 1650 C CA . SER A 1 198 ? 31.106 -28.928 -61.938 1.00 35.25 198 SER A CA 1
ATOM 1651 C C . SER A 1 198 ? 32.248 -29.912 -61.685 1.00 35.25 198 SER A C 1
ATOM 1653 O O . SER A 1 198 ? 33.403 -29.563 -61.457 1.00 35.25 198 SER A O 1
ATOM 1655 N N . LYS A 1 199 ? 31.915 -31.202 -61.732 1.00 36.84 199 LYS A N 1
ATOM 1656 C CA . LYS A 1 199 ? 32.888 -32.229 -62.093 1.00 36.84 199 LYS A CA 1
ATOM 1657 C C . LYS A 1 199 ? 33.099 -32.168 -63.604 1.00 36.84 199 LYS A C 1
ATOM 1659 O O . LYS A 1 199 ? 32.297 -32.724 -64.341 1.00 36.84 199 LYS A O 1
ATOM 1664 N N . SER A 1 200 ? 34.203 -31.573 -64.037 1.00 30.84 200 SER A N 1
ATOM 1665 C CA . SER A 1 200 ? 35.014 -32.133 -65.125 1.00 30.84 200 SER A CA 1
ATOM 1666 C C . SER A 1 200 ? 36.378 -31.453 -65.157 1.00 30.84 200 SER A C 1
ATOM 1668 O O . SER A 1 200 ? 36.515 -30.283 -65.502 1.00 30.84 200 SER A O 1
ATOM 1670 N N . PHE A 1 201 ? 37.360 -32.244 -64.745 1.00 34.69 201 PHE A N 1
ATOM 1671 C CA . PHE A 1 201 ? 38.775 -32.158 -65.074 1.00 34.69 201 PHE A CA 1
ATOM 1672 C C . PHE A 1 201 ? 38.993 -31.699 -66.527 1.00 34.69 201 PHE A C 1
ATOM 1674 O O . PHE A 1 201 ? 38.432 -32.325 -67.421 1.00 34.69 201 PHE A O 1
ATOM 1681 N N . ASP A 1 202 ? 39.856 -30.705 -66.759 1.00 33.03 202 ASP A N 1
ATOM 1682 C CA . ASP A 1 202 ? 40.946 -30.910 -67.714 1.00 33.03 202 ASP A CA 1
ATOM 1683 C C . ASP A 1 202 ? 42.140 -29.966 -67.518 1.00 33.03 202 ASP A C 1
ATOM 1685 O O . ASP A 1 202 ? 42.019 -28.797 -67.152 1.00 33.03 202 ASP A O 1
ATOM 1689 N N . ARG A 1 203 ? 43.319 -30.560 -67.711 1.00 34.31 203 ARG A N 1
ATOM 1690 C CA . ARG A 1 203 ? 44.668 -30.002 -67.558 1.00 34.31 203 ARG A CA 1
ATOM 1691 C C . ARG A 1 203 ? 45.017 -29.063 -68.717 1.00 34.31 203 ARG A C 1
ATOM 1693 O O . ARG A 1 203 ? 44.747 -29.415 -69.857 1.00 34.31 203 ARG A O 1
ATOM 1700 N N . THR A 1 204 ? 45.774 -27.993 -68.448 1.00 35.16 204 THR A N 1
ATOM 1701 C CA . THR A 1 204 ? 47.147 -27.715 -68.958 1.00 35.16 204 THR A CA 1
ATOM 1702 C C . THR A 1 204 ? 47.466 -26.209 -69.032 1.00 35.16 204 THR A C 1
ATOM 1704 O O . THR A 1 204 ? 46.678 -25.445 -69.566 1.00 35.16 204 THR A O 1
ATOM 1707 N N . LEU A 1 205 ? 48.681 -25.855 -68.562 1.00 33.22 205 LEU A N 1
ATOM 1708 C CA . LEU A 1 205 ? 49.484 -24.644 -68.859 1.00 33.22 205 LEU A CA 1
ATOM 1709 C C . LEU A 1 205 ? 48.913 -23.309 -68.315 1.00 33.22 205 LEU A C 1
ATOM 1711 O O . LEU A 1 205 ? 47.826 -22.891 -68.667 1.00 33.22 205 LEU A O 1
ATOM 1715 N N . LEU A 1 206 ? 49.577 -22.574 -67.422 1.00 35.66 206 LEU A N 1
ATOM 1716 C CA . LEU A 1 206 ? 50.932 -22.044 -67.547 1.00 35.66 206 LEU A CA 1
ATOM 1717 C C . LEU A 1 206 ? 51.558 -21.822 -66.163 1.00 35.66 206 LEU A C 1
ATOM 1719 O O . LEU A 1 206 ? 50.976 -21.204 -65.274 1.00 35.66 206 LEU A O 1
ATOM 1723 N N . HIS A 1 207 ? 52.773 -22.346 -66.044 1.00 36.81 207 HIS A N 1
ATOM 1724 C CA . HIS A 1 207 ? 53.846 -21.846 -65.197 1.00 36.81 207 HIS A CA 1
ATOM 1725 C C . HIS A 1 207 ? 53.909 -20.309 -65.260 1.00 36.81 207 HIS A C 1
ATOM 1727 O O . HIS A 1 207 ? 53.864 -19.768 -66.360 1.00 36.81 207 HIS A O 1
ATOM 1733 N N . ASP A 1 208 ? 54.002 -19.623 -64.117 1.00 28.97 208 ASP A N 1
ATOM 1734 C CA . ASP A 1 208 ? 55.142 -18.745 -63.811 1.00 28.97 208 ASP A CA 1
ATOM 1735 C C . ASP A 1 208 ? 54.917 -17.860 -62.571 1.00 28.97 208 ASP A C 1
ATOM 1737 O O . ASP A 1 208 ? 53.814 -17.416 -62.260 1.00 28.97 208 ASP A O 1
ATOM 1741 N N . CYS A 1 209 ? 56.041 -17.592 -61.900 1.00 29.98 209 CYS A N 1
ATOM 1742 C CA . CYS A 1 209 ? 56.274 -16.538 -60.909 1.00 29.98 209 CYS A CA 1
ATOM 1743 C C . CYS A 1 209 ? 55.887 -16.797 -59.438 1.00 29.98 209 CYS A C 1
ATOM 1745 O O . CYS A 1 209 ? 55.152 -16.033 -58.818 1.00 29.98 209 CYS A O 1
ATOM 1747 N N . LEU A 1 210 ? 56.577 -17.753 -58.807 1.00 32.12 210 LEU A N 1
ATOM 1748 C CA . LEU A 1 210 ? 57.192 -17.492 -57.499 1.00 32.12 210 LEU A CA 1
ATOM 1749 C C . LEU A 1 210 ? 58.698 -17.730 -57.600 1.00 32.12 210 LEU A C 1
ATOM 1751 O O . LEU A 1 210 ? 59.135 -18.874 -57.605 1.00 32.12 210 LEU A O 1
ATOM 1755 N N . ALA A 1 211 ? 59.451 -16.635 -57.696 1.00 32.41 211 ALA A N 1
ATOM 1756 C CA . ALA A 1 211 ? 60.773 -16.410 -57.102 1.00 32.41 211 ALA A CA 1
ATOM 1757 C C . ALA A 1 211 ? 61.490 -15.325 -57.913 1.00 32.41 211 ALA A C 1
ATOM 1759 O O . ALA A 1 211 ? 61.805 -15.542 -59.076 1.00 32.41 211 ALA A O 1
ATOM 1760 N N . SER A 1 212 ? 61.733 -14.157 -57.316 1.00 31.70 212 SER A N 1
ATOM 1761 C CA . SER A 1 212 ? 63.093 -13.756 -56.930 1.00 31.70 212 SER A CA 1
ATOM 1762 C C . SER A 1 212 ? 63.209 -12.257 -56.632 1.00 31.70 212 SER A C 1
ATOM 1764 O O . SER A 1 212 ? 62.842 -11.412 -57.437 1.00 31.70 212 SER A O 1
ATOM 1766 N N . ASN A 1 213 ? 63.882 -12.000 -55.508 1.00 31.83 213 ASN A N 1
ATOM 1767 C CA . ASN A 1 213 ? 64.900 -10.964 -55.308 1.00 31.83 213 ASN A CA 1
ATOM 1768 C C . ASN A 1 213 ? 64.468 -9.539 -54.926 1.00 31.83 213 ASN A C 1
ATOM 1770 O O . ASN A 1 213 ? 64.236 -8.658 -55.744 1.00 31.83 213 ASN A O 1
ATOM 1774 N N . SER A 1 214 ? 64.513 -9.322 -53.611 1.00 31.98 214 SER A N 1
ATOM 1775 C CA . SER A 1 214 ? 65.339 -8.326 -52.918 1.00 31.98 214 SER A CA 1
ATOM 1776 C C . SER A 1 214 ? 66.326 -7.474 -53.751 1.00 31.98 214 SER A C 1
ATOM 1778 O O . SER A 1 214 ? 67.263 -8.017 -54.330 1.00 31.98 214 SER A O 1
ATOM 1780 N N . GLN A 1 215 ? 66.199 -6.148 -53.544 1.00 35.72 215 GLN A N 1
ATOM 1781 C CA . GLN A 1 215 ? 67.244 -5.093 -53.454 1.00 35.72 215 GLN A CA 1
ATOM 1782 C C . GLN A 1 215 ? 67.934 -4.586 -54.749 1.00 35.72 215 GLN A C 1
ATOM 1784 O O . GLN A 1 215 ? 67.887 -5.298 -55.746 1.00 35.72 215 GLN A O 1
ATOM 1789 N N . PRO A 1 216 ? 68.588 -3.382 -54.771 1.00 39.81 216 PRO A N 1
ATOM 1790 C CA . PRO A 1 216 ? 69.084 -2.559 -53.646 1.00 39.81 216 PRO A CA 1
ATOM 1791 C C . PRO A 1 216 ? 68.911 -1.015 -53.723 1.00 39.81 216 PRO A C 1
ATOM 1793 O O . PRO A 1 216 ? 68.436 -0.432 -54.690 1.00 39.81 216 PRO A O 1
ATOM 1796 N N . ILE A 1 217 ? 69.363 -0.395 -52.626 1.00 33.47 217 ILE A N 1
ATOM 1797 C CA . ILE A 1 217 ? 69.716 1.014 -52.371 1.00 33.47 217 ILE A CA 1
ATOM 1798 C C . ILE A 1 217 ? 70.752 1.539 -53.382 1.00 33.47 217 ILE A C 1
ATOM 1800 O O . ILE A 1 217 ? 71.704 0.816 -53.674 1.00 33.47 217 ILE A O 1
ATOM 1804 N N . GLN A 1 218 ? 70.673 2.819 -53.773 1.00 38.59 218 GLN A N 1
ATOM 1805 C CA . GLN A 1 218 ? 71.859 3.608 -54.141 1.00 38.59 218 GLN A CA 1
ATOM 1806 C C . GLN A 1 218 ? 71.784 5.059 -53.620 1.00 38.59 218 GLN A C 1
ATOM 1808 O O . GLN A 1 218 ? 70.919 5.819 -54.042 1.00 38.59 218 GLN A O 1
ATOM 1813 N N . ILE A 1 219 ? 72.719 5.325 -52.692 1.00 41.06 219 ILE A N 1
ATOM 1814 C CA . ILE A 1 219 ? 73.546 6.521 -52.400 1.00 41.06 219 ILE A CA 1
ATOM 1815 C C . ILE A 1 219 ? 72.857 7.886 -52.301 1.00 41.06 219 ILE A C 1
ATOM 1817 O O . ILE A 1 219 ? 72.539 8.485 -53.348 1.00 41.06 219 ILE A O 1
#

Organism: NCBI:txid4795

pLDDT: mean 71.8, std 21.61, range [28.97, 98.38]

Secondary structure (DSSP, 8-state):
--HHHHHHHHHHHHHHHHHHHHHHHHHHHHHHHHHS-HHHHHHHHHHHHHHHHHHHHHHHHHHHHHHHHHHHHHHHHHHHHHHHHHHHHHHHHHHHHHHHTTTT-SS-------------GGGHHHHHHHHHHHHHHHHHHHHHHHS--TT--THHHHTTT-SS-HHHHHHHHHHHHHHHHTS------------------------------------

Foldse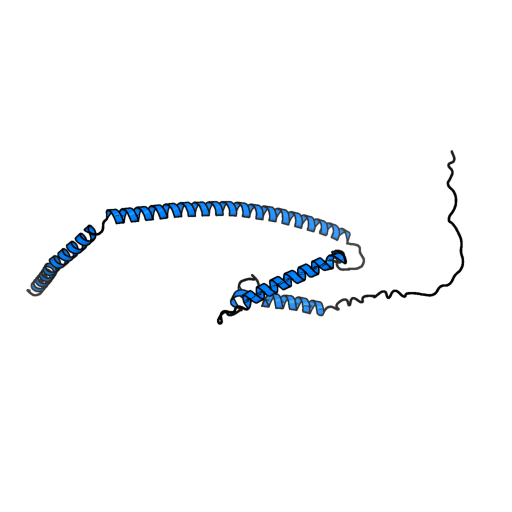ek 3Di:
DCPVVVVVVVVVVVVVVVVVVVVVVVVVVVVVVVVPPPVVVVVVVVVVVVVVVVVVVVVVVVVVVVVVVVVVVVVVVVVVVVVVVVVVVVVVVVVVVVVVVVPDDPDPDPPDPPPPPPCDPVCVVVVVVVVVVVVVVVVVVVVVVVPDPPDDDPPPVVVPPDPDDPVVVVVVVVVVVVVVVVPPDPPDDPPPPPPPPDDDDDDDDDDDDDDDDDDDDDD

Mean predicted aligned error: 23.33 Å

Sequence (219 aa):
MNRARAAERKELQTLREQIPHLQKRLKMMQQEMEKIDMGALASERQGTIELWRKMAVCQRHSRTNAEQENHKLRELVREHNELTNLNLQLFLQTIQGHVETIERLPYPWPCRRQCAVPLESSDNWLFKDMAGTIDFVHRQVLRVFSIKPKNAHPRLFADKILPYSVELTGDAAWQFFAHSFRRPTTRFFYHAQTTQLSKSFDRTLLHDCLASNSQPIQI

Radius of gyration: 46.55 Å; Cα contacts (8 Å, |Δi|>4): 5; chains: 1; bounding box: 141×55×111 Å

Solvent-accessible surface area (backbone atoms only — not comparable to full-atom values): 13700 Å² total; per-residue (Å²): 142,57,64,67,66,52,49,54,51,49,52,54,47,54,52,58,63,45,48,61,57,53,51,52,51,50,53,51,52,51,53,50,54,68,69,44,56,62,66,60,55,50,51,53,52,49,53,50,52,52,49,52,52,51,51,51,52,53,52,52,50,54,48,52,53,52,52,52,50,52,50,53,53,53,49,53,52,46,54,52,48,52,51,48,50,51,52,51,50,53,50,50,52,55,51,50,61,53,50,70,72,56,78,82,62,103,62,96,70,78,84,74,82,81,75,75,71,82,78,50,86,77,49,54,58,57,56,50,50,52,50,52,50,51,52,50,51,50,52,53,51,48,52,61,65,65,66,62,65,98,79,72,69,81,62,75,60,66,75,71,77,51,102,61,59,67,66,60,52,48,51,54,51,47,50,53,49,55,58,54,68,74,40,87,68,82,77,81,75,78,78,75,79,73,78,76,80,79,86,71,91,84,90,81,89,78,92,83,85,91,82,85,81,86,84,83,90,84,135